Protein AF-Q86MU0-F1 (afdb_monomer_lite)

InterPro domains:
  IPR008602 Duffy-antigen binding domain [PF05424] (36-201)
  IPR042202 Duffy-antigen binding superfamily [G3DSA:1.20.1310.20] (21-197)

Secondary structure (DSSP, 8-state):
-HHHHHHHHHTTS-------------S-HHHHHHHHHHHHHHHHHHHHHHHHHHHHHHHHHHHHHHHHHS-------TT-----HHHHHHTT---HHHHHHHHHHHHHHHHHHH--GGGHHHHHHHHTT--HHHHHHHHHHHHHHHHHHHT--S----SS-HHHHHHHHHHHHHHHHHHHHTTEEE-TTS-TT---EEE-HHHHHHHB-TTS-BSSGGGSTTT-B-----SS----S---PPBHHHHTTS----

Organism: Plasmodium falciparum (NCBI:txid5833)

Structure (mmCIF, N/CA/C/O backbone):
data_AF-Q86MU0-F1
#
_entry.id   AF-Q86MU0-F1
#
loop_
_atom_site.group_PDB
_atom_site.id
_atom_site.type_symbol
_atom_site.label_atom_id
_atom_site.label_alt_id
_atom_site.label_comp_id
_atom_site.label_asym_id
_atom_site.label_entity_id
_atom_site.label_seq_id
_atom_site.pdbx_PDB_ins_code
_atom_site.Cartn_x
_atom_site.Cartn_y
_atom_site.Cartn_z
_atom_site.occupancy
_atom_site.B_iso_or_equiv
_atom_site.auth_seq_id
_atom_site.auth_comp_id
_atom_site.auth_asym_id
_atom_site.auth_atom_id
_atom_site.pdbx_PDB_model_num
ATOM 1 N N . VAL A 1 1 ? -0.279 10.109 3.686 1.00 55.69 1 VAL A N 1
ATOM 2 C CA . VAL A 1 1 ? -1.187 10.823 4.638 1.00 55.69 1 VAL A CA 1
ATOM 3 C C . VAL A 1 1 ? -2.063 11.925 4.013 1.00 55.69 1 VAL A C 1
ATOM 5 O O . VAL A 1 1 ? -3.234 11.975 4.356 1.00 55.69 1 VAL A O 1
ATOM 8 N N . GLY A 1 2 ? -1.587 12.778 3.091 1.00 71.75 2 GLY A N 1
ATOM 9 C CA . GLY A 1 2 ? -2.371 13.938 2.600 1.00 71.75 2 GLY A CA 1
ATOM 10 C C . GLY A 1 2 ? -3.784 13.639 2.059 1.00 71.75 2 GLY A C 1
ATOM 11 O O . GLY A 1 2 ? -4.724 14.347 2.389 1.00 71.75 2 GLY A O 1
ATOM 12 N N . LYS A 1 3 ? -3.980 12.539 1.318 1.00 73.38 3 LYS A N 1
ATOM 13 C CA . LYS A 1 3 ? -5.311 12.109 0.839 1.00 73.38 3 LYS A CA 1
ATOM 14 C C . LYS A 1 3 ? -6.249 11.639 1.964 1.00 73.38 3 LYS A C 1
ATOM 16 O O . LYS A 1 3 ? -7.447 11.891 1.894 1.00 73.38 3 LYS A O 1
ATOM 21 N N . LEU A 1 4 ? -5.714 11.005 3.014 1.00 78.75 4 LEU A N 1
ATOM 22 C CA . LEU A 1 4 ? -6.476 10.673 4.226 1.00 78.75 4 LEU A CA 1
ATOM 23 C C . LEU A 1 4 ? -6.881 11.932 4.991 1.00 78.75 4 LEU A C 1
ATOM 25 O O . LEU A 1 4 ? -7.984 11.985 5.517 1.00 78.75 4 LEU A O 1
ATOM 29 N N . GLN A 1 5 ? -6.008 12.936 5.043 1.00 78.06 5 GLN A N 1
ATOM 30 C CA . GLN A 1 5 ? -6.330 14.218 5.656 1.00 78.06 5 GLN A CA 1
ATOM 31 C C . GLN A 1 5 ? -7.425 14.952 4.875 1.00 78.06 5 GLN A C 1
ATOM 33 O O . GLN A 1 5 ? -8.435 15.315 5.465 1.00 78.06 5 GLN A O 1
ATOM 38 N N . GLU A 1 6 ? -7.274 15.092 3.550 1.00 81.19 6 GLU A N 1
ATOM 39 C CA . GLU A 1 6 ? -8.309 15.672 2.679 1.00 81.19 6 GLU A CA 1
ATOM 40 C C . GLU A 1 6 ? -9.664 14.981 2.893 1.00 81.19 6 GLU A C 1
ATOM 42 O O . GLU A 1 6 ? -10.701 15.637 2.961 1.00 81.19 6 GLU A O 1
ATOM 47 N N . TRP A 1 7 ? -9.675 13.653 3.020 1.00 84.31 7 TRP A N 1
ATOM 48 C CA . TRP A 1 7 ? -10.887 12.908 3.344 1.00 84.31 7 TRP A CA 1
ATOM 49 C C . TRP A 1 7 ? -11.417 13.233 4.750 1.00 84.31 7 TRP A C 1
ATOM 51 O O . TRP A 1 7 ? -12.610 13.500 4.887 1.00 84.31 7 TRP A O 1
ATOM 61 N N . ALA A 1 8 ? -10.565 13.230 5.778 1.00 80.06 8 ALA A N 1
ATOM 62 C CA . ALA A 1 8 ? -10.970 13.469 7.164 1.00 80.06 8 ALA A CA 1
ATOM 63 C C . ALA A 1 8 ? -11.579 14.868 7.345 1.00 80.06 8 ALA A C 1
ATOM 65 O O . ALA A 1 8 ? -12.619 15.004 7.989 1.00 80.06 8 ALA A O 1
ATOM 66 N N . ASP A 1 9 ? -10.985 15.880 6.711 1.00 81.00 9 ASP A N 1
ATOM 67 C CA . ASP A 1 9 ? -11.448 17.268 6.774 1.00 81.00 9 ASP A CA 1
ATOM 68 C C . ASP A 1 9 ? -12.787 17.458 6.035 1.00 81.00 9 ASP A C 1
ATOM 70 O O . ASP A 1 9 ? -13.664 18.185 6.501 1.00 81.00 9 ASP A O 1
ATOM 74 N N . ASN A 1 10 ? -12.987 16.760 4.911 1.00 73.44 10 ASN A N 1
ATOM 75 C CA . ASN A 1 10 ? -14.225 16.840 4.127 1.00 73.44 10 ASN A CA 1
ATOM 76 C C . ASN A 1 10 ? -15.365 15.974 4.687 1.00 73.44 10 ASN A C 1
ATOM 78 O O . ASN A 1 10 ? -16.533 16.266 4.443 1.00 73.44 10 ASN A O 1
ATOM 82 N N . SER A 1 11 ? -15.050 14.928 5.451 1.00 64.25 11 SER A N 1
ATOM 83 C CA . SER A 1 11 ? -16.052 14.025 6.037 1.00 64.25 11 SER A CA 1
ATOM 84 C C . SER A 1 11 ? -16.754 14.617 7.267 1.00 64.25 11 SER A C 1
ATOM 86 O O . SER A 1 11 ? -17.739 14.057 7.738 1.00 64.25 11 SER A O 1
ATOM 88 N N . GLY A 1 12 ? -16.274 15.757 7.783 1.00 49.06 12 GLY A N 1
ATOM 89 C CA . GLY A 1 12 ? -16.885 16.485 8.900 1.00 49.06 12 GLY A CA 1
ATOM 90 C C . GLY A 1 12 ? -18.070 17.383 8.521 1.00 49.06 12 GLY A C 1
ATOM 91 O O . GLY A 1 12 ? -18.754 17.875 9.417 1.00 49.06 12 GLY A O 1
ATOM 92 N N . ASN A 1 13 ? -18.333 17.592 7.224 1.00 43.12 13 ASN A N 1
ATOM 93 C CA . ASN A 1 13 ? -19.452 18.395 6.730 1.00 43.12 13 ASN A CA 1
ATOM 94 C C . ASN A 1 13 ? -20.387 17.525 5.887 1.00 43.12 13 ASN A C 1
ATOM 96 O O . ASN A 1 13 ? -20.147 17.280 4.705 1.00 43.12 13 ASN A O 1
ATOM 100 N N . ASP A 1 14 ? -21.469 17.082 6.518 1.00 51.53 14 ASP A N 1
ATOM 101 C CA . ASP A 1 14 ? -22.592 16.388 5.897 1.00 51.53 14 ASP A CA 1
ATOM 102 C C . ASP A 1 14 ? -23.050 17.164 4.646 1.00 51.53 14 ASP A C 1
ATOM 104 O O . ASP A 1 14 ? -23.693 18.211 4.739 1.00 51.53 14 ASP A O 1
ATOM 108 N N . THR A 1 15 ? -22.654 16.701 3.458 1.00 36.00 15 THR A N 1
ATOM 109 C CA . THR A 1 15 ? -23.080 17.295 2.188 1.00 36.00 15 THR A CA 1
ATOM 110 C C . THR A 1 15 ? -23.744 16.221 1.351 1.00 36.00 15 THR A C 1
ATOM 112 O O . THR A 1 15 ? -23.129 15.540 0.531 1.00 36.00 15 THR A O 1
ATOM 115 N N . ALA A 1 16 ? -25.053 16.109 1.553 1.00 46.72 16 ALA A N 1
ATOM 116 C CA . ALA A 1 16 ? -25.952 15.649 0.517 1.00 46.72 16 ALA A CA 1
ATOM 117 C C . ALA A 1 16 ? -25.795 16.533 -0.732 1.00 46.72 16 ALA A C 1
ATOM 119 O O . ALA A 1 16 ? -25.869 17.760 -0.652 1.00 46.72 16 ALA A O 1
ATOM 120 N N . VAL A 1 17 ? -25.671 15.903 -1.899 1.00 35.19 17 VAL A N 1
ATOM 121 C CA . VAL A 1 17 ? -26.014 16.517 -3.187 1.00 35.19 17 VAL A CA 1
ATOM 122 C C . VAL A 1 17 ? -27.022 15.590 -3.872 1.00 35.19 17 VAL A C 1
ATOM 124 O O . VAL A 1 17 ? -26.681 14.484 -4.284 1.00 35.19 17 VAL A O 1
ATOM 127 N N . GLY A 1 18 ? -28.288 16.030 -3.901 1.00 36.19 18 GLY A N 1
ATOM 128 C CA . GLY A 1 18 ? -29.428 15.391 -4.584 1.00 36.19 18 GLY A CA 1
ATOM 129 C C . GLY A 1 18 ? -29.444 15.643 -6.102 1.00 36.19 18 GLY A C 1
ATOM 130 O O . GLY A 1 18 ? -28.540 16.283 -6.627 1.00 36.19 18 GLY A O 1
ATOM 131 N N . GLY A 1 19 ? -30.426 15.196 -6.897 1.00 33.31 19 GLY A N 1
ATOM 132 C CA . GLY A 1 19 ? -31.711 14.503 -6.667 1.00 33.31 19 GLY A CA 1
ATOM 133 C C . GLY A 1 19 ? -32.055 13.614 -7.890 1.00 33.31 19 GLY A C 1
ATOM 134 O O . GLY A 1 19 ? -31.294 13.608 -8.854 1.00 33.31 19 GLY A O 1
ATOM 135 N N . VAL A 1 20 ? -33.096 12.764 -7.892 1.00 30.31 20 VAL A N 1
ATOM 136 C CA . VAL A 1 20 ? -34.541 13.082 -8.045 1.00 30.31 20 VAL A CA 1
ATOM 137 C C . VAL A 1 20 ? -35.452 12.011 -7.364 1.00 30.31 20 VAL A C 1
ATOM 139 O O . VAL A 1 20 ? -35.123 10.830 -7.359 1.00 30.31 20 VAL A O 1
ATOM 142 N N . THR A 1 21 ? -36.584 12.493 -6.813 1.00 31.73 21 THR A N 1
ATOM 143 C CA . THR A 1 21 ? -37.821 11.945 -6.148 1.00 31.73 21 THR A CA 1
ATOM 144 C C . THR A 1 21 ? -38.332 10.515 -6.486 1.00 31.73 21 THR A C 1
ATOM 146 O O . THR A 1 21 ? -38.128 10.082 -7.611 1.00 31.73 21 THR A O 1
ATOM 149 N N . GLN A 1 22 ? -39.064 9.728 -5.649 1.00 34.84 22 GLN A N 1
ATOM 150 C CA . GLN A 1 22 ? -40.278 9.940 -4.783 1.00 34.84 22 GLN A CA 1
ATOM 151 C C . GLN A 1 22 ? -40.482 8.748 -3.742 1.00 34.84 22 GLN A C 1
ATOM 153 O O . GLN A 1 22 ? -39.560 7.948 -3.641 1.00 34.84 22 GLN A O 1
ATOM 158 N N . PRO A 1 23 ? -41.573 8.570 -2.925 1.00 48.41 23 PRO A N 1
ATOM 159 C CA . PRO A 1 23 ? -41.525 8.533 -1.441 1.00 48.41 23 PRO A CA 1
ATOM 160 C C . PRO A 1 23 ? -41.882 7.208 -0.676 1.00 48.41 23 PRO A C 1
ATOM 162 O O . PRO A 1 23 ? -42.724 6.436 -1.122 1.00 48.41 23 PRO A O 1
ATOM 165 N N . GLN A 1 24 ? -41.356 7.105 0.570 1.00 34.97 24 GLN A N 1
ATOM 166 C CA . GLN A 1 24 ? -41.724 6.288 1.775 1.00 34.97 24 GLN A CA 1
ATOM 167 C C . GLN A 1 24 ? -41.595 4.733 1.775 1.00 34.97 24 GLN A C 1
ATOM 169 O O . GLN A 1 24 ? -41.720 4.126 0.719 1.00 34.97 24 GLN A O 1
ATOM 174 N N . PRO A 1 25 ? -41.436 4.053 2.953 1.00 45.09 25 PRO A N 1
ATOM 175 C CA . PRO A 1 25 ? -41.459 4.551 4.334 1.00 45.09 25 PRO A CA 1
ATOM 176 C C . PRO A 1 25 ? -40.161 4.370 5.156 1.00 45.09 25 PRO A C 1
ATOM 178 O O . PRO A 1 25 ? -39.181 3.749 4.774 1.00 45.09 25 PRO A O 1
ATOM 181 N N . GLN A 1 26 ? -40.231 5.016 6.312 1.00 47.00 26 GLN A N 1
ATOM 182 C CA . GLN A 1 26 ? -39.289 5.272 7.394 1.00 47.00 26 GLN A CA 1
ATOM 183 C C . GLN A 1 26 ? -38.711 4.002 8.048 1.00 47.00 26 GLN A C 1
ATOM 185 O O . GLN A 1 26 ? -39.474 3.179 8.550 1.00 47.00 26 GLN A O 1
ATOM 190 N N . GLY A 1 27 ? -37.373 3.899 8.109 1.00 38.22 27 GLY A N 1
ATOM 191 C CA . GLY A 1 27 ? -36.703 2.936 8.991 1.00 38.22 27 GLY A CA 1
ATOM 192 C C . GLY A 1 27 ? -35.307 2.415 8.626 1.00 38.22 27 GLY A C 1
ATOM 193 O O . GLY A 1 27 ? -35.065 1.288 8.998 1.00 38.22 27 GLY A O 1
ATOM 194 N N . ASP A 1 28 ? -34.397 3.135 7.943 1.00 38.22 28 ASP A N 1
ATOM 195 C CA . ASP A 1 28 ? -33.043 2.567 7.670 1.00 38.22 28 ASP A CA 1
ATOM 196 C C . ASP A 1 28 ? -31.884 3.568 7.431 1.00 38.22 28 ASP A C 1
ATOM 198 O O . ASP A 1 28 ? -30.758 3.175 7.126 1.00 38.22 28 ASP A O 1
ATOM 202 N N . ALA A 1 29 ? -32.095 4.878 7.610 1.00 47.09 29 ALA A N 1
ATOM 203 C CA . ALA A 1 29 ? -31.114 5.895 7.196 1.00 47.09 29 ALA A CA 1
ATOM 204 C C . ALA A 1 29 ? -29.750 5.833 7.927 1.00 47.09 29 ALA A C 1
ATOM 206 O O . ALA A 1 29 ? -28.736 6.226 7.357 1.00 47.09 29 ALA A O 1
ATOM 207 N N . ALA A 1 30 ? -29.700 5.324 9.165 1.00 47.12 30 ALA A N 1
ATOM 208 C CA . ALA A 1 30 ? -28.463 5.240 9.953 1.00 47.12 30 ALA A CA 1
ATOM 209 C C . ALA A 1 30 ? -27.575 4.034 9.584 1.00 47.12 30 ALA A C 1
ATOM 211 O O . ALA A 1 30 ? -26.360 4.063 9.791 1.00 47.12 30 ALA A O 1
ATOM 212 N N . SER A 1 31 ? -28.171 2.975 9.030 1.00 47.75 31 SER A N 1
ATOM 213 C CA . SER A 1 31 ? -27.450 1.771 8.606 1.00 47.75 31 SER A CA 1
ATOM 214 C C . SER A 1 31 ? -26.730 2.015 7.280 1.00 47.75 31 SER A C 1
ATOM 216 O O . SER A 1 31 ? -25.558 1.663 7.138 1.00 47.75 31 SER A O 1
ATOM 218 N N . THR A 1 32 ? -27.391 2.694 6.337 1.00 55.28 32 THR A N 1
ATOM 219 C CA . THR A 1 32 ? -26.824 3.017 5.020 1.00 55.28 32 THR A CA 1
ATOM 220 C C . THR A 1 32 ? -25.633 3.973 5.116 1.00 55.28 32 THR A C 1
ATOM 222 O O . THR A 1 32 ? -24.616 3.708 4.479 1.00 55.28 32 THR A O 1
ATOM 225 N N . SER A 1 33 ? -25.706 5.017 5.952 1.00 61.41 33 SER A N 1
ATOM 226 C CA . SER A 1 33 ? -24.605 5.979 6.130 1.00 61.41 33 SER A CA 1
ATOM 227 C C . SER A 1 33 ? -23.353 5.341 6.745 1.00 61.41 33 SER A C 1
ATOM 229 O O . SER A 1 33 ? -22.238 5.554 6.277 1.00 61.41 33 SER A O 1
ATOM 231 N N . SER A 1 34 ? -23.521 4.451 7.728 1.00 60.25 34 SER A N 1
ATOM 232 C CA . SER A 1 34 ? -22.378 3.771 8.356 1.00 60.25 34 SER A CA 1
ATOM 233 C C . SER A 1 34 ? -21.615 2.830 7.409 1.00 60.25 34 SER A C 1
ATOM 235 O O . SER A 1 34 ? -20.398 2.681 7.528 1.00 60.25 34 SER A O 1
ATOM 237 N N . LEU A 1 35 ? -22.306 2.214 6.440 1.00 61.44 35 LEU A N 1
ATOM 238 C CA . LEU A 1 35 ? -21.687 1.352 5.427 1.0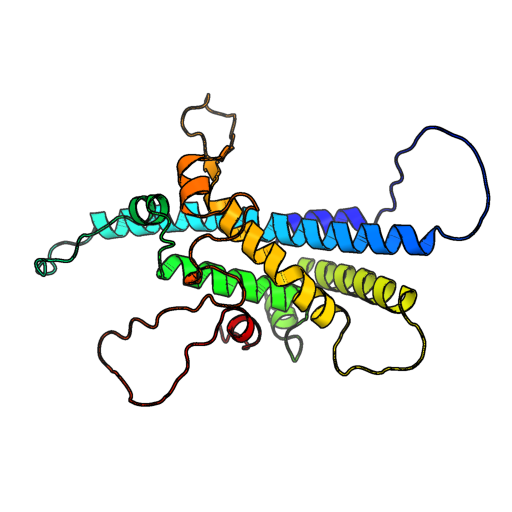0 61.44 35 LEU A CA 1
ATOM 239 C C . LEU A 1 35 ? -20.969 2.165 4.341 1.00 61.44 35 LEU A C 1
ATOM 241 O O . LEU A 1 35 ? -19.899 1.756 3.874 1.00 61.44 35 LEU A O 1
ATOM 245 N N . THR A 1 36 ? -21.522 3.318 3.954 1.00 75.94 36 THR A N 1
ATOM 246 C CA . THR A 1 36 ? -20.860 4.236 3.017 1.00 75.94 36 THR A CA 1
ATOM 247 C C . THR A 1 36 ? -19.600 4.837 3.631 1.00 75.94 36 THR A C 1
ATOM 249 O O . THR A 1 36 ? -18.565 4.855 2.970 1.00 75.94 36 THR A O 1
ATOM 252 N N . ASP A 1 37 ? -19.632 5.206 4.912 1.00 80.50 37 ASP A N 1
ATOM 253 C CA . ASP A 1 37 ? -18.486 5.800 5.610 1.00 80.50 37 ASP A CA 1
ATOM 254 C C . ASP A 1 37 ? -17.316 4.819 5.733 1.00 80.50 37 ASP A C 1
ATOM 256 O O . ASP A 1 37 ? -16.170 5.160 5.440 1.00 80.50 37 ASP A O 1
ATOM 260 N N . ALA A 1 38 ? -17.599 3.565 6.091 1.00 80.69 38 ALA A N 1
ATOM 261 C CA . ALA A 1 38 ? -16.589 2.511 6.157 1.00 80.69 38 ALA A CA 1
ATOM 262 C C . ALA A 1 38 ? -15.977 2.186 4.783 1.00 80.69 38 ALA A C 1
ATOM 264 O O . ALA A 1 38 ? -14.789 1.861 4.683 1.00 80.69 38 ALA A O 1
ATOM 265 N N . THR A 1 39 ? -16.781 2.288 3.720 1.00 87.12 39 THR A N 1
ATOM 266 C CA . THR A 1 39 ? -16.322 2.115 2.335 1.00 87.12 39 THR A CA 1
ATOM 267 C C . THR A 1 39 ? -15.429 3.279 1.910 1.00 87.12 39 THR A C 1
ATOM 269 O O . THR A 1 39 ? -14.350 3.044 1.369 1.00 87.12 39 THR A O 1
ATOM 272 N N . HIS A 1 40 ? -15.814 4.518 2.223 1.00 90.25 40 HIS A N 1
ATOM 273 C CA . HIS A 1 40 ? -14.989 5.698 1.964 1.00 90.25 40 HIS A CA 1
ATOM 274 C C . HIS A 1 40 ? -13.671 5.655 2.735 1.00 90.25 40 HIS A C 1
ATOM 276 O O . HIS A 1 40 ? -12.622 5.933 2.160 1.00 90.25 40 HIS A O 1
ATOM 282 N N . LEU A 1 41 ? -13.701 5.226 4.000 1.00 92.06 41 LEU A N 1
ATOM 283 C CA . LEU A 1 41 ? -12.499 5.016 4.799 1.00 92.06 41 LEU A CA 1
ATOM 284 C C . LEU A 1 41 ? -11.554 4.007 4.124 1.00 92.06 41 LEU A C 1
ATOM 286 O O . LEU A 1 41 ? -10.362 4.275 3.972 1.00 92.06 41 LEU A O 1
ATOM 290 N N . ARG A 1 42 ? -12.084 2.866 3.661 1.00 94.12 42 ARG A N 1
ATOM 291 C CA . ARG A 1 42 ? -11.303 1.856 2.923 1.00 94.12 42 ARG A CA 1
ATOM 292 C C . ARG A 1 42 ? -10.664 2.461 1.682 1.00 94.12 42 ARG A C 1
ATOM 294 O O . ARG A 1 42 ? -9.470 2.266 1.453 1.00 94.12 42 ARG A O 1
ATOM 301 N N . ASP A 1 43 ? -11.443 3.186 0.893 1.00 93.38 43 ASP A N 1
ATOM 302 C CA . ASP A 1 43 ? -10.971 3.761 -0.362 1.00 93.38 43 ASP A CA 1
ATOM 303 C C . ASP A 1 43 ? -9.914 4.842 -0.122 1.00 93.38 43 ASP A C 1
ATOM 305 O O . ASP A 1 43 ? -8.904 4.867 -0.825 1.00 93.38 43 ASP A O 1
ATOM 309 N N . ALA A 1 44 ? -10.069 5.659 0.921 1.00 93.44 44 ALA A N 1
ATOM 310 C CA . ALA A 1 44 ? -9.086 6.665 1.303 1.00 93.44 44 ALA A CA 1
ATOM 311 C C . ALA A 1 44 ? -7.749 6.030 1.732 1.00 93.44 44 ALA A C 1
ATOM 313 O O . ALA A 1 44 ? -6.685 6.508 1.326 1.00 93.44 44 ALA A O 1
ATOM 314 N N . PHE A 1 45 ? -7.781 4.918 2.478 1.00 95.94 45 PHE A N 1
ATOM 315 C CA . PHE A 1 45 ? -6.582 4.141 2.822 1.00 95.94 45 PHE A CA 1
ATOM 316 C C . PHE A 1 45 ? -5.905 3.544 1.581 1.00 95.94 45 PHE A C 1
ATOM 318 O O . PHE A 1 45 ? -4.694 3.696 1.412 1.00 95.94 45 PHE A O 1
ATOM 325 N N . ILE A 1 46 ? -6.677 2.911 0.689 1.00 96.56 46 ILE A N 1
ATOM 326 C CA . ILE A 1 46 ? -6.161 2.322 -0.557 1.00 96.56 46 ILE A CA 1
ATOM 327 C C . ILE A 1 46 ? -5.502 3.396 -1.425 1.00 96.56 46 ILE A C 1
ATOM 329 O O . ILE A 1 46 ? -4.367 3.218 -1.863 1.00 96.56 46 ILE A O 1
ATOM 333 N N . GLN A 1 47 ? -6.195 4.511 -1.665 1.00 94.88 47 GLN A N 1
ATOM 334 C CA . GLN A 1 47 ? -5.691 5.598 -2.502 1.00 94.88 47 GLN A CA 1
ATOM 335 C C . GLN A 1 47 ? -4.434 6.223 -1.904 1.00 94.88 47 GLN A C 1
ATOM 337 O O . GLN A 1 47 ? -3.466 6.457 -2.624 1.00 94.88 47 GLN A O 1
ATOM 342 N N . SER A 1 48 ? -4.422 6.457 -0.593 1.00 94.94 48 SER A N 1
ATOM 343 C CA . SER A 1 48 ? -3.281 7.084 0.073 1.00 94.94 48 SER A CA 1
ATOM 344 C C . SER A 1 48 ? -2.036 6.208 0.016 1.00 94.94 48 SER A C 1
ATOM 346 O O . SER A 1 48 ? -0.985 6.689 -0.403 1.00 94.94 48 SER A O 1
ATOM 348 N N . ALA A 1 49 ? -2.162 4.918 0.343 1.00 96.50 49 ALA A N 1
ATOM 349 C CA . ALA A 1 49 ? -1.041 3.986 0.276 1.00 96.50 49 ALA A CA 1
ATOM 350 C C . ALA A 1 49 ? -0.557 3.767 -1.170 1.00 96.50 49 ALA A C 1
ATOM 352 O O . ALA A 1 49 ? 0.646 3.677 -1.409 1.00 96.50 49 ALA A O 1
ATOM 353 N N . ALA A 1 50 ? -1.471 3.727 -2.147 1.00 96.31 50 ALA A N 1
ATOM 354 C CA . ALA A 1 50 ? -1.130 3.615 -3.566 1.00 96.31 50 ALA A CA 1
ATOM 355 C C . ALA A 1 50 ? -0.352 4.839 -4.078 1.00 96.31 50 ALA A C 1
ATOM 357 O O . ALA A 1 50 ? 0.690 4.684 -4.712 1.00 96.31 50 ALA A O 1
ATOM 358 N N . VAL A 1 51 ? -0.821 6.054 -3.773 1.00 94.25 51 VAL A N 1
ATOM 359 C CA . VAL A 1 51 ? -0.145 7.305 -4.157 1.00 94.25 51 VAL A CA 1
ATOM 360 C C . VAL A 1 51 ? 1.233 7.403 -3.508 1.00 94.25 51 VAL A C 1
ATOM 362 O O . VAL A 1 51 ? 2.207 7.755 -4.170 1.00 94.25 51 VAL A O 1
ATOM 365 N N . GLU A 1 52 ? 1.337 7.054 -2.228 1.00 95.31 52 GLU A N 1
ATOM 366 C CA . GLU A 1 52 ? 2.614 7.038 -1.519 1.00 95.31 52 GLU A CA 1
ATOM 367 C C . GLU A 1 52 ? 3.586 6.032 -2.141 1.00 95.31 52 GLU A C 1
ATOM 369 O O . GLU A 1 52 ? 4.722 6.386 -2.437 1.00 95.31 52 GLU A O 1
ATOM 374 N N . THR A 1 53 ? 3.110 4.825 -2.462 1.00 96.44 53 THR A N 1
ATOM 375 C CA . THR A 1 53 ? 3.905 3.794 -3.147 1.00 96.44 53 THR A CA 1
ATOM 376 C C . THR A 1 53 ? 4.384 4.258 -4.524 1.00 96.44 53 THR A C 1
ATOM 378 O O . THR A 1 53 ? 5.529 4.004 -4.891 1.00 96.44 53 THR A O 1
ATOM 381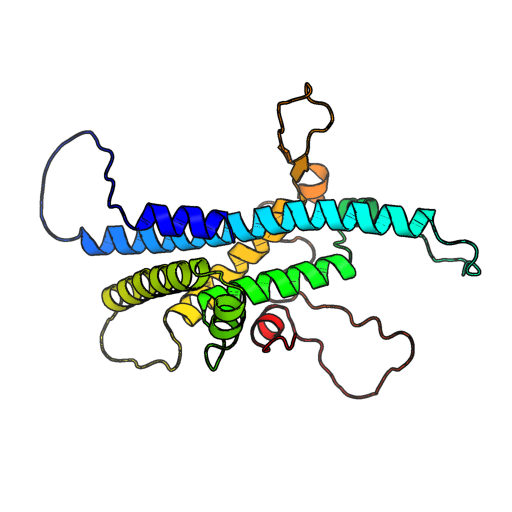 N N . PHE A 1 54 ? 3.539 4.962 -5.283 1.00 94.75 54 PHE A N 1
ATOM 382 C CA . PHE A 1 54 ? 3.898 5.502 -6.595 1.00 94.75 54 PHE A CA 1
ATOM 383 C C . PHE A 1 54 ? 5.075 6.486 -6.507 1.00 94.75 54 PHE A C 1
ATOM 385 O O . PHE A 1 54 ? 6.070 6.334 -7.219 1.00 94.75 54 PHE A O 1
ATOM 392 N N . PHE A 1 55 ? 5.005 7.461 -5.596 1.00 93.44 55 PHE A N 1
ATOM 393 C CA . PHE A 1 55 ? 6.089 8.432 -5.408 1.00 93.44 55 PHE A CA 1
ATOM 394 C C . PHE A 1 55 ? 7.331 7.817 -4.758 1.00 93.44 55 PHE A C 1
ATOM 396 O O . PHE A 1 55 ? 8.457 8.180 -5.106 1.00 93.44 55 PHE A O 1
ATOM 403 N N . LEU A 1 56 ? 7.144 6.860 -3.848 1.00 94.94 56 LEU A N 1
ATOM 404 C CA . LEU A 1 56 ? 8.235 6.104 -3.243 1.00 94.94 56 LEU A CA 1
ATOM 405 C C . LEU A 1 56 ? 9.005 5.318 -4.308 1.00 94.94 56 LEU A C 1
ATOM 407 O O . LEU A 1 56 ? 10.233 5.329 -4.305 1.00 94.94 56 LEU A O 1
ATOM 411 N N . TRP A 1 57 ? 8.300 4.702 -5.262 1.00 95.19 57 TRP A N 1
ATOM 412 C CA . TRP A 1 57 ? 8.914 4.003 -6.390 1.00 95.19 57 TRP A CA 1
ATOM 413 C C . TRP A 1 57 ? 9.715 4.949 -7.288 1.00 95.19 57 TRP A C 1
ATOM 415 O O . TRP A 1 57 ? 10.857 4.656 -7.647 1.00 95.19 57 TRP A O 1
ATOM 425 N N . ASP A 1 58 ? 9.145 6.106 -7.634 1.00 91.31 58 ASP A N 1
ATOM 426 C CA . ASP A 1 58 ? 9.847 7.134 -8.408 1.00 91.31 58 ASP A CA 1
ATOM 427 C C . ASP A 1 58 ? 11.161 7.566 -7.734 1.00 91.31 58 ASP A C 1
ATOM 429 O O . ASP A 1 58 ? 12.220 7.593 -8.372 1.00 91.31 58 ASP A O 1
ATOM 433 N N . ARG A 1 59 ? 11.115 7.826 -6.424 1.00 91.88 59 ARG A N 1
ATOM 434 C CA . ARG A 1 59 ? 12.294 8.190 -5.638 1.00 91.88 59 ARG A CA 1
ATOM 435 C C . ARG A 1 59 ? 13.307 7.044 -5.545 1.00 91.88 59 ARG A C 1
ATOM 437 O O . ARG A 1 59 ? 14.493 7.282 -5.774 1.00 91.88 59 ARG A O 1
ATOM 444 N N . TYR A 1 60 ? 12.852 5.819 -5.282 1.00 92.88 60 TYR A N 1
ATOM 445 C CA . TYR A 1 60 ? 13.709 4.635 -5.191 1.00 92.88 60 TYR A CA 1
ATOM 446 C C . TYR A 1 60 ? 14.515 4.421 -6.475 1.00 92.88 60 TYR A C 1
ATOM 448 O O . TYR A 1 60 ? 15.730 4.218 -6.419 1.00 92.88 60 TYR A O 1
ATOM 456 N N . LYS A 1 61 ? 13.874 4.547 -7.645 1.00 89.88 61 LYS A N 1
ATOM 457 C CA . LYS A 1 61 ? 14.569 4.486 -8.941 1.00 89.88 61 LYS A CA 1
ATOM 458 C C . LYS A 1 61 ? 15.668 5.544 -9.040 1.00 89.88 61 LYS A C 1
ATOM 460 O O . LYS A 1 61 ? 16.811 5.211 -9.339 1.00 89.88 61 LYS A O 1
ATOM 465 N N . LYS A 1 62 ? 15.344 6.808 -8.741 1.00 87.25 62 LYS A N 1
ATOM 466 C CA . LYS A 1 62 ? 16.291 7.936 -8.827 1.00 87.25 62 LYS A CA 1
ATOM 467 C C . LYS A 1 62 ? 17.505 7.763 -7.913 1.00 87.25 62 LYS A C 1
ATOM 469 O O . LYS A 1 62 ? 18.605 8.141 -8.305 1.00 87.25 62 LYS A O 1
ATOM 474 N N . GLU A 1 63 ? 17.318 7.231 -6.710 1.00 85.62 63 GLU A N 1
ATOM 475 C CA . GLU A 1 63 ? 18.412 6.980 -5.763 1.00 85.62 63 GLU A CA 1
ATOM 476 C C . GLU A 1 63 ? 19.328 5.843 -6.239 1.00 85.62 63 GLU A C 1
ATOM 478 O O . GLU A 1 63 ? 20.548 5.988 -6.207 1.00 85.62 63 GLU A O 1
ATOM 483 N N . ASN A 1 64 ? 18.756 4.754 -6.760 1.00 82.00 64 ASN A N 1
ATOM 484 C CA . ASN A 1 64 ? 19.524 3.590 -7.214 1.00 82.00 64 ASN A CA 1
ATOM 485 C C . ASN A 1 64 ? 20.250 3.814 -8.555 1.00 82.00 64 ASN A C 1
ATOM 487 O O . ASN A 1 64 ? 21.311 3.238 -8.785 1.00 82.00 64 ASN A O 1
ATOM 491 N N . THR A 1 65 ? 19.738 4.680 -9.437 1.00 75.06 65 THR A N 1
ATOM 492 C CA . THR A 1 65 ? 20.466 5.074 -10.659 1.00 75.06 65 THR A CA 1
ATOM 493 C C . THR A 1 65 ? 21.705 5.926 -10.344 1.00 75.06 65 THR A C 1
ATOM 495 O O . THR A 1 65 ? 22.729 5.809 -11.020 1.00 75.06 65 THR A O 1
ATOM 498 N N . LYS A 1 66 ? 21.649 6.772 -9.304 1.00 63.81 66 LYS A N 1
ATOM 499 C CA . LYS A 1 66 ? 22.789 7.608 -8.883 1.00 63.81 66 LYS A CA 1
ATOM 500 C C . LYS A 1 66 ? 23.933 6.769 -8.313 1.00 63.81 66 LYS A C 1
ATOM 502 O O . LYS A 1 66 ? 25.070 6.932 -8.741 1.00 63.81 66 LYS A O 1
ATOM 507 N N . THR A 1 67 ? 23.639 5.822 -7.425 1.00 60.16 67 THR A N 1
ATOM 508 C CA . THR A 1 67 ? 24.658 4.958 -6.799 1.00 60.16 67 THR A CA 1
ATOM 509 C C . THR A 1 67 ? 25.381 4.043 -7.792 1.00 60.16 67 THR A C 1
ATOM 511 O O . THR A 1 67 ? 26.581 3.809 -7.636 1.00 60.16 67 THR A O 1
ATOM 514 N N . GLN A 1 68 ? 24.704 3.583 -8.852 1.00 58.00 68 GLN A N 1
ATOM 515 C CA . GLN A 1 68 ? 25.347 2.847 -9.953 1.00 58.00 68 GLN A CA 1
ATOM 516 C C . GLN A 1 68 ? 26.317 3.713 -10.774 1.00 58.00 68 GLN A C 1
ATOM 518 O O . GLN A 1 68 ? 27.277 3.191 -11.335 1.00 58.00 68 GLN A O 1
ATOM 523 N N . SER A 1 69 ? 26.090 5.028 -10.831 1.00 54.91 69 SER A N 1
ATOM 524 C CA . SER A 1 69 ? 26.916 5.964 -11.605 1.00 54.91 69 SER A CA 1
ATOM 525 C C . SER A 1 69 ? 28.156 6.450 -10.835 1.00 54.91 69 SER A C 1
ATOM 527 O O . SER A 1 69 ? 29.107 6.927 -11.449 1.00 54.91 69 SER A O 1
ATOM 529 N N . GLU A 1 70 ? 28.158 6.331 -9.502 1.00 49.62 70 GLU A N 1
ATOM 530 C CA . GLU A 1 70 ? 29.150 6.948 -8.605 1.00 49.62 70 GLU A CA 1
ATOM 531 C C . GLU A 1 70 ? 30.119 5.961 -7.929 1.00 49.62 70 GLU A C 1
ATOM 533 O O . GLU A 1 70 ? 30.925 6.391 -7.112 1.00 49.62 70 GLU A O 1
ATOM 538 N N . SER A 1 71 ? 30.091 4.662 -8.252 1.00 44.75 71 SER A N 1
ATOM 539 C CA . SER A 1 71 ? 31.013 3.675 -7.658 1.00 44.75 71 SER A CA 1
ATOM 540 C C . SER A 1 71 ? 32.239 3.415 -8.552 1.00 44.75 71 SER A C 1
ATOM 542 O O . SER A 1 71 ? 32.115 2.697 -9.548 1.00 44.75 71 SER A O 1
ATOM 544 N N . PRO A 1 72 ? 33.450 3.914 -8.223 1.00 48.84 72 PRO A N 1
ATOM 545 C CA . PRO A 1 72 ? 34.682 3.448 -8.838 1.00 48.84 72 PRO A CA 1
ATOM 546 C C . PRO A 1 72 ? 35.154 2.176 -8.114 1.00 48.84 72 PRO A C 1
ATOM 548 O O . PRO A 1 72 ? 35.463 2.210 -6.930 1.00 48.84 72 PRO A O 1
ATOM 551 N N . GLN A 1 73 ? 35.249 1.067 -8.853 1.00 49.06 73 GLN A N 1
ATOM 552 C CA . GLN A 1 73 ? 36.002 -0.148 -8.495 1.00 49.06 73 GLN A CA 1
ATOM 553 C C . GLN A 1 73 ? 35.601 -0.871 -7.188 1.00 49.06 73 GLN A C 1
ATOM 555 O O . GLN A 1 73 ? 36.266 -0.763 -6.163 1.00 49.06 73 GLN A O 1
ATOM 560 N N . ALA A 1 74 ? 34.626 -1.778 -7.285 1.00 41.91 74 ALA A N 1
ATOM 561 C CA . ALA A 1 74 ? 34.674 -3.045 -6.548 1.00 41.91 74 ALA A CA 1
ATOM 562 C C . ALA A 1 74 ? 34.930 -4.177 -7.566 1.00 41.91 74 ALA A C 1
ATOM 564 O O . ALA A 1 74 ? 34.371 -4.119 -8.667 1.00 41.91 74 ALA A O 1
ATOM 565 N N . PRO A 1 75 ? 35.795 -5.170 -7.277 1.00 41.94 75 PRO A N 1
ATOM 566 C CA . PRO A 1 75 ? 36.096 -6.238 -8.224 1.00 41.94 75 PRO A CA 1
ATOM 567 C C . PRO A 1 75 ? 34.820 -7.021 -8.543 1.00 41.94 75 PRO A C 1
ATOM 569 O O . PRO A 1 75 ? 34.183 -7.596 -7.662 1.00 41.94 75 PRO A O 1
ATOM 572 N N . GLN A 1 76 ? 34.443 -7.010 -9.821 1.00 38.44 76 GLN A N 1
ATOM 573 C CA . GLN A 1 76 ? 33.281 -7.718 -10.336 1.00 38.44 76 GLN A CA 1
ATOM 574 C C . GLN A 1 76 ? 33.443 -9.221 -10.080 1.00 38.44 76 GLN A C 1
ATOM 576 O O . GLN A 1 76 ? 34.317 -9.867 -10.661 1.00 38.44 76 GLN A O 1
ATOM 581 N N . GLN A 1 77 ? 32.581 -9.792 -9.236 1.00 35.38 77 GLN A N 1
ATOM 582 C CA . GLN A 1 77 ? 32.318 -11.225 -9.290 1.00 35.38 77 GLN A CA 1
ATOM 583 C C . GLN A 1 77 ? 31.646 -11.541 -10.638 1.00 35.38 77 GLN A C 1
ATOM 585 O O . GLN A 1 77 ? 30.640 -10.905 -10.974 1.00 35.38 77 GLN A O 1
ATOM 590 N N . PRO A 1 78 ? 32.151 -12.516 -11.413 1.00 31.61 78 PRO A N 1
ATOM 591 C CA . PRO A 1 78 ? 31.517 -12.925 -12.658 1.00 31.61 78 PRO A CA 1
ATOM 592 C C . PRO A 1 78 ? 30.189 -13.617 -12.322 1.00 31.61 78 PRO A C 1
ATOM 594 O O . PRO A 1 78 ? 30.175 -14.749 -11.847 1.00 31.61 78 PRO A O 1
ATOM 597 N N . GLY A 1 79 ? 29.077 -12.901 -12.510 1.00 38.53 79 GLY A N 1
ATOM 598 C CA . GLY A 1 79 ? 27.719 -13.384 -12.226 1.00 38.53 79 GLY A CA 1
ATOM 599 C C . GLY A 1 79 ? 26.774 -12.352 -11.601 1.00 38.53 79 GLY A C 1
ATOM 600 O O . GLY A 1 79 ? 25.566 -12.566 -11.619 1.00 38.53 79 GLY A O 1
ATOM 601 N N . SER A 1 80 ? 27.282 -11.221 -11.096 1.00 39.3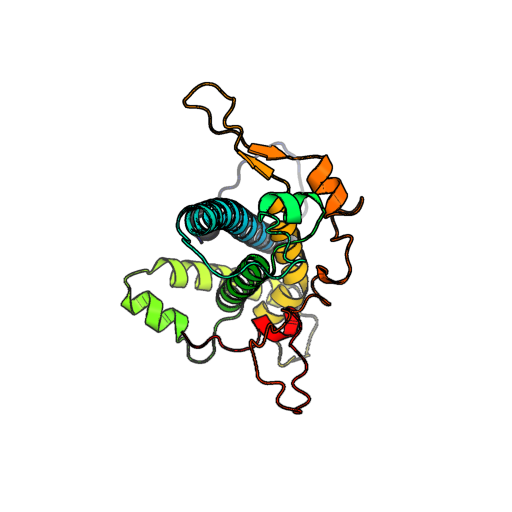1 80 SER A N 1
ATOM 602 C CA . SER A 1 80 ? 26.430 -10.144 -10.572 1.00 39.31 80 SER A CA 1
ATOM 603 C C . SER A 1 80 ? 25.949 -9.249 -11.717 1.00 39.31 80 SER A C 1
ATOM 605 O O . SER A 1 80 ? 26.555 -8.226 -12.037 1.00 39.31 80 SER A O 1
ATOM 607 N N . GLY A 1 81 ? 24.888 -9.681 -12.400 1.00 42.12 81 GLY A N 1
ATOM 608 C CA . GLY A 1 81 ? 24.131 -8.809 -13.291 1.00 42.12 81 GLY A CA 1
ATOM 609 C C . GLY A 1 81 ? 23.547 -7.672 -12.461 1.00 42.12 81 GLY A C 1
ATOM 610 O O . GLY A 1 81 ? 22.665 -7.898 -11.632 1.00 42.12 81 GLY A O 1
ATOM 611 N N . SER A 1 82 ? 24.067 -6.459 -12.642 1.00 51.78 82 SER A N 1
ATOM 612 C CA . SER A 1 82 ? 23.532 -5.235 -12.050 1.00 51.78 82 SER A CA 1
ATOM 613 C C . SER A 1 82 ? 22.196 -4.880 -12.713 1.00 51.78 82 SER A C 1
ATOM 615 O O . SER A 1 82 ? 22.095 -3.881 -13.421 1.00 51.78 82 SER A O 1
ATOM 617 N N . ASP A 1 83 ? 21.183 -5.727 -12.544 1.00 64.44 83 ASP A N 1
ATOM 618 C CA . ASP A 1 83 ? 19.841 -5.447 -13.036 1.00 64.44 83 ASP A CA 1
ATOM 619 C C . ASP A 1 83 ? 19.329 -4.216 -12.284 1.00 64.44 83 ASP A C 1
ATOM 621 O O . ASP A 1 83 ? 19.160 -4.237 -11.057 1.00 64.44 83 ASP A O 1
ATOM 625 N N . ASP A 1 84 ? 19.130 -3.121 -13.014 1.00 84.50 84 ASP A N 1
ATOM 626 C CA . ASP A 1 84 ? 18.544 -1.907 -12.473 1.00 84.50 84 ASP A CA 1
ATOM 627 C C . ASP A 1 84 ? 17.140 -2.204 -11.898 1.00 84.50 84 ASP A C 1
ATOM 629 O O . ASP A 1 84 ? 16.455 -3.133 -12.348 1.00 84.50 84 ASP A O 1
ATOM 633 N N . PRO A 1 85 ? 16.681 -1.442 -10.887 1.00 90.69 85 PRO A N 1
ATOM 634 C CA . PRO A 1 85 ? 15.383 -1.679 -10.262 1.00 90.69 85 PRO A CA 1
ATOM 635 C C . PRO A 1 85 ? 14.206 -1.765 -11.236 1.00 90.69 85 PRO A C 1
ATOM 637 O O . PRO A 1 85 ? 13.280 -2.541 -11.000 1.00 90.69 85 PRO A O 1
ATOM 640 N N . GLN A 1 86 ? 14.229 -0.979 -12.315 1.00 90.81 86 GLN A N 1
ATOM 641 C CA . GLN A 1 86 ? 13.144 -0.930 -13.287 1.00 90.81 86 GLN A CA 1
ATOM 642 C C . GLN A 1 86 ? 13.100 -2.224 -14.113 1.00 90.81 86 GLN A C 1
ATOM 644 O O . GLN A 1 86 ? 12.026 -2.815 -14.233 1.00 90.81 86 GLN A O 1
ATOM 649 N N . SER A 1 87 ? 14.248 -2.727 -14.574 1.00 91.12 87 SER A N 1
ATOM 650 C CA . SER A 1 87 ? 14.351 -4.017 -15.268 1.00 91.12 87 SER A CA 1
ATOM 651 C C . SER A 1 87 ? 13.876 -5.193 -14.413 1.00 91.12 87 SER A C 1
ATOM 653 O O . SER A 1 87 ? 13.214 -6.099 -14.926 1.00 91.12 87 SER A O 1
ATOM 655 N N . LYS A 1 88 ? 14.170 -5.194 -13.103 1.00 92.94 88 LYS A N 1
ATOM 656 C CA . LYS A 1 88 ? 13.622 -6.207 -12.179 1.00 92.94 88 LYS A CA 1
ATOM 657 C C . LYS A 1 88 ? 12.099 -6.122 -12.118 1.00 92.94 88 LYS A C 1
ATOM 659 O O . LYS A 1 88 ? 11.410 -7.127 -12.311 1.00 92.94 88 LYS A O 1
ATOM 664 N N . LEU A 1 89 ? 11.571 -4.911 -11.934 1.00 94.38 89 LEU A N 1
ATOM 665 C CA . LEU A 1 89 ? 10.132 -4.703 -11.820 1.00 94.38 89 LEU A CA 1
ATOM 666 C C . LEU A 1 89 ? 9.392 -5.144 -13.091 1.00 94.38 89 LEU A C 1
ATOM 668 O O . LEU A 1 89 ? 8.368 -5.815 -12.986 1.00 94.38 89 LEU A O 1
ATOM 672 N N . GLU A 1 90 ? 9.934 -4.861 -14.278 1.00 92.50 90 GLU A N 1
ATOM 673 C CA . GLU A 1 90 ? 9.376 -5.279 -15.576 1.00 92.50 90 GLU A CA 1
ATOM 674 C C . GLU A 1 90 ? 9.299 -6.804 -15.752 1.00 92.50 90 GLU A C 1
ATOM 676 O O . GLU A 1 90 ? 8.368 -7.305 -16.387 1.00 92.50 90 GLU A O 1
ATOM 681 N N . LYS A 1 91 ? 10.200 -7.564 -15.114 1.00 93.06 91 LYS A N 1
ATOM 682 C CA . LYS A 1 91 ? 10.142 -9.039 -15.021 1.00 93.06 91 LYS A CA 1
ATOM 683 C C . LYS A 1 91 ? 9.144 -9.533 -13.956 1.00 93.06 91 LYS A C 1
ATOM 685 O O . LYS A 1 91 ? 9.050 -10.731 -13.666 1.00 93.06 91 LYS A O 1
ATOM 690 N N . GLY A 1 92 ? 8.397 -8.617 -13.343 1.00 93.69 92 GLY A N 1
ATOM 691 C CA . GLY A 1 92 ? 7.495 -8.890 -12.233 1.00 93.69 92 GLY A CA 1
ATOM 692 C C . GLY A 1 92 ? 8.242 -9.208 -10.938 1.00 93.69 92 GLY A C 1
ATOM 693 O O . GLY A 1 92 ? 7.766 -10.032 -10.158 1.00 93.69 92 GLY A O 1
ATOM 694 N N . GLU A 1 93 ? 9.436 -8.649 -10.733 1.00 94.88 93 GLU A N 1
ATOM 695 C CA . GLU A 1 93 ? 10.224 -8.785 -9.503 1.00 94.88 93 GLU A CA 1
ATOM 696 C C . GLU A 1 93 ? 10.336 -7.434 -8.799 1.00 94.88 93 GLU A C 1
ATOM 698 O O . GLU A 1 93 ? 11.004 -6.517 -9.267 1.00 94.88 93 GLU A O 1
ATOM 703 N N . ILE A 1 94 ? 9.666 -7.303 -7.656 1.00 95.75 94 ILE A N 1
ATOM 704 C CA . ILE A 1 94 ? 9.779 -6.124 -6.797 1.00 95.75 94 ILE A CA 1
ATOM 705 C C . ILE A 1 94 ? 11.146 -6.190 -6.096 1.00 95.75 94 ILE A C 1
ATOM 707 O O . ILE A 1 94 ? 11.381 -7.174 -5.394 1.00 95.75 94 ILE A O 1
ATOM 711 N N . PRO A 1 95 ? 12.035 -5.186 -6.250 1.00 94.44 95 PRO A N 1
ATOM 712 C CA . PRO A 1 95 ? 13.341 -5.189 -5.589 1.00 94.44 95 PRO A CA 1
ATOM 713 C C . PRO A 1 95 ? 13.214 -5.262 -4.062 1.00 94.44 95 PRO A C 1
ATOM 715 O O . PRO A 1 95 ? 12.448 -4.492 -3.485 1.00 94.44 95 PRO A O 1
ATOM 718 N N . ASP A 1 96 ? 14.005 -6.108 -3.395 1.00 91.69 96 ASP A N 1
ATOM 719 C CA . ASP A 1 96 ? 13.881 -6.361 -1.945 1.00 91.69 96 ASP A CA 1
ATOM 720 C C . ASP A 1 96 ? 14.000 -5.093 -1.091 1.00 91.69 96 ASP A C 1
ATOM 722 O O . ASP A 1 96 ? 13.243 -4.892 -0.139 1.00 91.69 96 ASP A O 1
ATOM 726 N N . GLY A 1 97 ? 14.916 -4.192 -1.463 1.00 91.56 97 GLY A N 1
ATOM 727 C CA . GLY A 1 97 ? 15.080 -2.906 -0.785 1.00 91.56 97 GLY A CA 1
ATOM 728 C C . GLY A 1 97 ? 13.830 -2.029 -0.873 1.00 91.56 97 GLY A C 1
ATOM 729 O O . GLY A 1 97 ? 13.484 -1.361 0.097 1.00 91.56 97 GLY A O 1
ATOM 730 N N . PHE A 1 98 ? 13.118 -2.066 -2.000 1.00 95.50 98 PHE A N 1
ATOM 731 C CA . PHE A 1 98 ? 11.858 -1.346 -2.173 1.00 95.50 98 PHE A CA 1
ATOM 732 C C . PHE A 1 98 ? 10.683 -2.076 -1.508 1.00 95.50 98 PHE A C 1
ATOM 734 O O . PHE A 1 98 ? 9.860 -1.441 -0.850 1.00 95.50 98 PHE A O 1
ATOM 741 N N . LEU A 1 99 ? 10.643 -3.412 -1.585 1.00 95.81 99 LEU A N 1
ATOM 742 C CA . LEU A 1 99 ? 9.651 -4.237 -0.892 1.00 95.81 99 LEU A CA 1
ATOM 743 C C . LEU A 1 99 ? 9.676 -3.981 0.622 1.00 95.81 99 LEU A C 1
ATOM 745 O O . LEU A 1 99 ? 8.625 -3.830 1.243 1.00 95.81 99 LEU A O 1
ATOM 749 N N . ARG A 1 100 ? 10.873 -3.847 1.203 1.00 94.19 100 ARG A N 1
ATOM 750 C CA . ARG A 1 100 ? 11.060 -3.441 2.600 1.00 94.19 100 ARG A CA 1
ATOM 751 C C . ARG A 1 100 ? 10.420 -2.089 2.900 1.00 94.19 100 ARG A C 1
ATOM 753 O O . ARG A 1 100 ? 9.738 -1.965 3.911 1.00 94.19 100 ARG A O 1
ATOM 760 N N . GLN A 1 101 ? 10.592 -1.091 2.035 1.00 94.88 101 GLN A N 1
ATOM 761 C CA . GLN A 1 101 ? 9.952 0.212 2.239 1.00 94.88 101 GLN A CA 1
ATOM 762 C C . GLN A 1 101 ? 8.420 0.092 2.191 1.00 94.88 101 GLN A C 1
ATOM 764 O O . GLN A 1 101 ? 7.747 0.639 3.057 1.00 94.88 101 GLN A O 1
ATOM 769 N N . MET A 1 102 ? 7.868 -0.708 1.270 1.00 96.62 102 MET A N 1
ATOM 770 C CA . MET A 1 102 ? 6.424 -0.980 1.224 1.00 96.62 102 MET A CA 1
ATOM 771 C C . MET A 1 102 ? 5.905 -1.656 2.508 1.00 96.62 102 MET A C 1
ATOM 773 O O . MET A 1 102 ? 4.792 -1.364 2.944 1.00 96.62 102 MET A O 1
ATOM 777 N N . PHE A 1 103 ? 6.688 -2.544 3.130 1.00 95.38 103 PHE A N 1
ATOM 778 C CA . PHE A 1 103 ? 6.339 -3.162 4.417 1.00 95.38 103 PHE A CA 1
ATOM 779 C C . PHE A 1 103 ? 6.204 -2.121 5.530 1.00 95.38 103 PHE A C 1
ATOM 781 O O . PHE A 1 103 ? 5.203 -2.132 6.247 1.00 95.38 103 PHE A O 1
ATOM 788 N N . TYR A 1 104 ? 7.184 -1.220 5.652 1.00 93.44 104 TYR A N 1
ATOM 789 C CA . TYR A 1 104 ? 7.144 -0.136 6.635 1.00 93.44 104 TYR A CA 1
ATOM 790 C C . TYR A 1 104 ? 5.979 0.814 6.374 1.00 93.44 104 TYR A C 1
ATOM 792 O O . TYR A 1 104 ? 5.199 1.052 7.289 1.00 93.44 104 TYR A O 1
ATOM 800 N N . THR A 1 105 ? 5.769 1.237 5.121 1.00 94.75 105 THR A N 1
ATOM 801 C CA . THR A 1 105 ? 4.609 2.059 4.755 1.00 94.75 105 THR A CA 1
ATOM 802 C C . THR A 1 105 ? 3.306 1.391 5.195 1.00 94.75 105 THR A C 1
ATOM 804 O O . THR A 1 105 ? 2.492 2.014 5.869 1.00 94.75 105 THR A O 1
ATOM 807 N N . LEU A 1 106 ? 3.089 0.106 4.889 1.00 95.94 106 LEU A N 1
ATOM 808 C CA . LEU A 1 106 ? 1.861 -0.570 5.318 1.00 95.94 106 LEU A CA 1
ATOM 809 C C . LEU A 1 106 ? 1.748 -0.680 6.851 1.00 95.94 106 LEU A C 1
ATOM 811 O O . LEU A 1 106 ? 0.637 -0.594 7.380 1.00 95.94 106 LEU A O 1
ATOM 815 N N . GLY A 1 107 ? 2.874 -0.856 7.547 1.00 92.69 107 GLY A N 1
ATOM 816 C CA . GLY A 1 107 ? 2.963 -0.789 9.007 1.00 92.69 107 GLY A CA 1
ATOM 817 C C . GLY A 1 107 ? 2.490 0.559 9.551 1.00 92.69 107 GLY A C 1
ATOM 818 O O . GLY A 1 107 ? 1.598 0.587 10.395 1.00 92.69 107 GLY A O 1
ATOM 819 N N . ASP A 1 108 ? 2.965 1.664 8.979 1.00 90.12 108 ASP A N 1
ATOM 820 C CA . ASP A 1 108 ? 2.562 3.019 9.373 1.00 90.12 108 ASP A CA 1
ATOM 821 C C . ASP A 1 108 ? 1.055 3.248 9.168 1.00 90.12 108 ASP A C 1
ATOM 823 O O . ASP A 1 108 ? 0.372 3.778 10.050 1.00 90.12 108 ASP A O 1
ATOM 827 N N . TYR A 1 109 ? 0.486 2.793 8.041 1.00 92.81 109 TYR A N 1
ATOM 828 C CA . TYR A 1 109 ? -0.969 2.844 7.827 1.00 92.81 109 TYR A CA 1
ATOM 829 C C . TYR A 1 109 ? -1.720 1.978 8.847 1.00 92.81 109 TYR A C 1
ATOM 831 O O . TYR A 1 109 ? -2.796 2.368 9.315 1.00 92.81 109 TYR A O 1
ATOM 839 N N . ARG A 1 110 ? -1.171 0.821 9.235 1.00 92.56 110 ARG A N 1
ATOM 840 C CA . ARG A 1 110 ? -1.783 -0.008 10.276 1.00 92.56 110 ARG A CA 1
ATOM 841 C C . ARG A 1 110 ? -1.813 0.731 11.596 1.00 92.56 110 ARG A C 1
ATOM 843 O O . ARG A 1 110 ? -2.876 0.816 12.203 1.00 92.56 110 ARG A O 1
ATOM 850 N N . ASP A 1 111 ? -0.685 1.271 12.019 1.00 88.00 111 ASP A N 1
ATOM 851 C CA . ASP A 1 111 ? -0.541 1.977 13.289 1.00 88.00 111 ASP A CA 1
ATOM 852 C C . ASP A 1 111 ? -1.360 3.273 13.322 1.00 88.00 111 ASP A C 1
ATOM 854 O O . ASP A 1 111 ? -1.906 3.667 14.365 1.00 88.00 111 ASP A O 1
ATOM 858 N N . LEU A 1 112 ? -1.560 3.903 12.161 1.00 87.94 112 LEU A N 1
ATOM 859 C CA . LEU A 1 112 ? -2.526 4.980 11.993 1.00 87.94 112 LEU A CA 1
ATOM 860 C C . LEU A 1 112 ? -3.958 4.501 12.280 1.00 87.94 112 LEU A C 1
ATOM 862 O O . LEU A 1 112 ? -4.655 5.166 13.048 1.00 87.94 112 LEU A O 1
ATOM 866 N N . CYS A 1 113 ? -4.364 3.345 11.744 1.00 90.25 113 CYS A N 1
ATOM 867 C CA . CYS A 1 113 ? -5.705 2.775 11.913 1.00 90.25 113 CYS A CA 1
ATOM 868 C C . CYS A 1 113 ? -5.964 2.198 13.313 1.00 90.25 113 CYS A C 1
ATOM 870 O O . CYS A 1 113 ? -6.984 2.502 13.921 1.00 90.25 113 CYS A O 1
ATOM 872 N N . VAL A 1 114 ? -5.088 1.323 13.810 1.00 87.50 114 VAL A N 1
ATO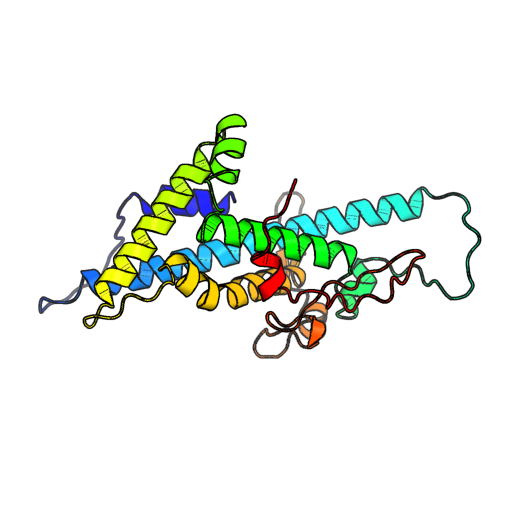M 873 C CA . VAL A 1 114 ? -5.316 0.552 15.047 1.00 87.50 114 VAL A CA 1
ATOM 874 C C . VAL A 1 114 ? -4.751 1.233 16.289 1.00 87.50 114 VAL A C 1
ATOM 876 O O . VAL A 1 114 ? -5.129 0.875 17.402 1.00 87.50 114 VAL A O 1
ATOM 879 N N . GLY A 1 115 ? -3.866 2.216 16.098 1.00 77.50 115 GLY A N 1
ATOM 880 C CA . GLY A 1 115 ? -3.084 2.816 17.170 1.00 77.50 115 GLY A CA 1
ATOM 881 C C . GLY A 1 115 ? -1.871 1.969 17.551 1.00 77.50 115 GLY A C 1
ATOM 882 O O . GLY A 1 115 ? -1.894 0.742 17.511 1.00 77.50 115 GLY A O 1
ATOM 883 N N . VAL A 1 116 ? -0.807 2.643 17.973 1.00 69.00 116 VAL A N 1
ATOM 884 C CA . VAL A 1 116 ? 0.283 2.013 18.725 1.00 69.00 116 VAL A CA 1
ATOM 885 C C . VAL A 1 116 ? -0.073 1.969 20.205 1.00 69.00 116 VAL A C 1
ATOM 887 O O . VAL A 1 116 ? -0.818 2.817 20.707 1.00 69.00 116 VAL A O 1
ATOM 890 N N . LYS A 1 117 ? 0.498 0.997 20.922 1.00 60.59 117 LYS A N 1
ATOM 891 C CA . LYS A 1 117 ? 0.470 1.005 22.388 1.00 60.59 117 LYS A CA 1
ATOM 892 C C . LYS A 1 117 ? 1.057 2.324 22.909 1.00 60.59 117 LYS A C 1
ATOM 894 O O . LYS A 1 117 ? 1.904 2.938 22.267 1.00 60.59 117 LYS A O 1
ATOM 899 N N . ASP A 1 118 ? 0.520 2.788 24.033 1.00 58.25 118 ASP A N 1
ATOM 900 C CA . ASP A 1 118 ? 0.975 3.976 24.766 1.00 58.25 118 ASP A CA 1
ATOM 901 C C . ASP A 1 118 ? 0.876 5.328 24.036 1.00 58.25 118 ASP A C 1
ATOM 903 O O . ASP A 1 118 ? 1.315 6.347 24.572 1.00 58.25 118 ASP A O 1
ATOM 907 N N . ASN A 1 119 ? 0.203 5.389 22.876 1.00 61.94 119 ASN A N 1
ATOM 908 C CA . ASN A 1 119 ? 0.050 6.600 22.058 1.00 61.94 119 ASN A CA 1
ATOM 909 C C . ASN A 1 119 ? 1.391 7.218 21.614 1.00 61.94 119 ASN A C 1
ATOM 911 O O . ASN A 1 119 ? 1.442 8.412 21.324 1.00 61.94 119 ASN A O 1
ATOM 915 N N . ASP A 1 120 ? 2.476 6.444 21.549 1.00 63.00 120 ASP A N 1
ATOM 916 C CA . ASP A 1 120 ? 3.823 6.995 21.345 1.00 63.00 120 ASP A CA 1
ATOM 917 C C . ASP A 1 120 ? 4.002 7.692 19.993 1.00 63.00 120 ASP A C 1
ATOM 919 O O . ASP A 1 120 ? 4.569 8.780 19.941 1.00 63.00 120 ASP A O 1
ATOM 923 N N . VAL A 1 121 ? 3.399 7.165 18.924 1.00 62.16 121 VAL A N 1
ATOM 924 C CA . VAL A 1 121 ? 3.357 7.827 17.608 1.00 62.16 121 VAL A CA 1
ATOM 925 C C . VAL A 1 121 ? 2.620 9.165 17.706 1.00 62.16 121 VAL A C 1
ATOM 927 O O . VAL A 1 121 ? 3.112 10.178 17.226 1.00 62.16 121 VAL A O 1
ATOM 930 N N . ILE A 1 122 ? 1.487 9.220 18.418 1.00 62.84 122 ILE A N 1
ATOM 931 C CA . ILE A 1 122 ? 0.745 10.474 18.631 1.00 62.84 122 ILE A CA 1
ATOM 932 C C . ILE A 1 122 ? 1.598 11.476 19.415 1.00 62.84 122 ILE A C 1
ATOM 934 O O . ILE A 1 122 ? 1.612 12.655 19.075 1.00 62.84 122 ILE A O 1
ATOM 938 N N . LYS A 1 123 ? 2.320 11.033 20.452 1.00 66.94 123 LYS A N 1
ATOM 939 C CA . LYS A 1 123 ? 3.209 11.908 21.231 1.00 66.94 123 LYS A CA 1
ATOM 940 C C . LYS A 1 123 ? 4.362 12.437 20.378 1.00 66.94 123 LYS A C 1
ATOM 942 O O . LYS A 1 123 ? 4.622 13.636 20.421 1.00 66.94 123 LYS A O 1
ATOM 947 N N . ALA A 1 124 ? 5.012 11.574 19.597 1.00 63.59 124 ALA A N 1
ATOM 948 C CA . ALA A 1 124 ? 6.118 11.946 18.717 1.00 63.59 124 ALA A CA 1
ATOM 949 C C . ALA A 1 124 ? 5.682 12.960 17.645 1.00 63.59 124 ALA A C 1
ATOM 951 O O . ALA A 1 124 ? 6.368 13.950 17.410 1.00 63.59 124 ALA A O 1
ATOM 952 N N . LEU A 1 125 ? 4.499 12.770 17.059 1.00 63.50 125 LEU A N 1
ATOM 953 C CA . LEU A 1 125 ? 3.966 13.652 16.015 1.00 63.50 125 LEU A CA 1
ATOM 954 C C . LEU A 1 125 ? 3.405 14.968 16.568 1.00 63.50 125 LEU A C 1
ATOM 956 O O . LEU A 1 125 ? 3.589 16.031 15.977 1.00 63.50 125 LEU A O 1
ATOM 960 N N . LYS A 1 126 ? 2.795 14.938 17.759 1.00 66.56 126 LYS A N 1
ATOM 961 C CA . LYS A 1 126 ? 2.454 16.170 18.487 1.00 66.56 126 LYS A CA 1
ATOM 962 C C . LYS A 1 126 ? 3.702 16.982 18.805 1.00 66.56 126 LYS A C 1
ATOM 964 O O . LYS A 1 126 ? 3.682 18.202 18.673 1.00 66.56 126 LYS A O 1
ATOM 969 N N . ALA A 1 127 ? 4.793 16.315 19.182 1.00 66.00 127 ALA A N 1
ATOM 970 C CA . ALA A 1 127 ? 6.073 16.974 19.407 1.00 66.00 127 ALA A CA 1
ATOM 971 C C . ALA A 1 127 ? 6.661 17.579 18.118 1.00 66.00 127 ALA A C 1
ATOM 973 O O . ALA A 1 127 ? 7.366 18.582 18.204 1.00 66.00 127 ALA A O 1
ATOM 974 N N . SER A 1 128 ? 6.329 17.046 16.934 1.00 62.56 128 SER A N 1
ATOM 975 C CA . SER A 1 128 ? 6.707 17.644 15.645 1.00 62.56 128 SER A CA 1
ATOM 976 C C . SER A 1 128 ? 5.748 18.739 15.153 1.00 62.56 128 SER A C 1
ATOM 978 O O . SER A 1 128 ? 5.957 19.279 14.069 1.00 62.56 128 SER A O 1
ATOM 980 N N . GLY A 1 129 ? 4.705 19.079 15.922 1.00 61.75 129 GLY A N 1
ATOM 981 C CA . GLY A 1 129 ? 3.749 20.144 15.601 1.00 61.75 129 GLY A CA 1
ATOM 982 C C . GLY A 1 129 ? 2.661 19.765 14.590 1.00 61.75 129 GLY A C 1
ATOM 983 O O . GLY A 1 129 ? 1.901 20.638 14.172 1.00 61.75 129 GLY A O 1
ATOM 984 N N . ASP A 1 130 ? 2.560 18.488 14.206 1.00 67.88 130 ASP A N 1
ATOM 985 C CA . ASP A 1 130 ? 1.534 18.011 13.278 1.00 67.88 130 ASP A CA 1
ATOM 986 C C . ASP A 1 130 ? 0.311 17.491 14.050 1.00 67.88 130 ASP A C 1
ATOM 988 O O . ASP A 1 130 ? 0.325 16.418 14.658 1.00 67.88 130 ASP A O 1
ATOM 992 N N . ASN A 1 131 ? -0.771 18.272 14.028 1.00 70.38 131 ASN A N 1
ATOM 993 C CA . ASN A 1 131 ? -2.032 17.917 14.683 1.00 70.38 131 ASN A CA 1
ATOM 994 C C . ASN A 1 131 ? -2.968 17.092 13.781 1.00 70.38 131 ASN A C 1
ATOM 996 O O . ASN A 1 131 ? -3.980 16.578 14.265 1.00 70.38 131 ASN A O 1
ATOM 1000 N N . ASN A 1 132 ? -2.652 16.932 12.490 1.00 77.50 132 ASN A N 1
ATOM 1001 C CA . ASN A 1 132 ? -3.552 16.309 11.513 1.00 77.50 132 ASN A CA 1
ATOM 1002 C C . ASN A 1 132 ? -3.811 14.837 11.846 1.00 77.50 132 ASN A C 1
ATOM 1004 O O . ASN A 1 132 ? -4.899 14.311 11.621 1.00 77.50 132 ASN A O 1
ATOM 1008 N N . ILE A 1 133 ? -2.827 14.170 12.447 1.00 76.69 133 ILE A N 1
ATOM 1009 C CA . ILE A 1 133 ? -2.920 12.750 12.789 1.00 76.69 133 ILE A CA 1
ATOM 1010 C C . ILE A 1 133 ? -3.894 12.507 13.948 1.00 76.69 133 ILE A C 1
ATOM 1012 O O . ILE A 1 133 ? -4.561 11.472 13.971 1.00 76.69 133 ILE A O 1
ATOM 1016 N N . GLU A 1 134 ? -4.057 13.462 14.868 1.00 78.69 134 GLU A N 1
ATOM 1017 C CA . GLU A 1 134 ? -5.102 13.369 15.893 1.00 78.69 134 GLU A CA 1
ATOM 1018 C C . GLU A 1 134 ? -6.499 13.484 15.269 1.00 78.69 134 GLU A C 1
ATOM 1020 O O . GLU A 1 134 ? -7.386 12.702 15.617 1.00 78.69 134 GLU A O 1
ATOM 1025 N N . THR A 1 135 ? -6.683 14.408 14.322 1.00 84.00 135 THR A N 1
ATOM 1026 C CA . THR A 1 135 ? -7.940 14.568 13.575 1.00 84.00 135 THR A CA 1
ATOM 1027 C C . THR A 1 135 ? -8.291 13.297 12.806 1.00 84.00 135 THR A C 1
ATOM 1029 O O . THR A 1 135 ? -9.395 12.773 12.954 1.00 84.00 135 THR A O 1
ATOM 1032 N N . ILE A 1 136 ? -7.333 12.740 12.058 1.00 85.38 136 ILE A N 1
ATOM 1033 C CA . ILE A 1 136 ? -7.526 11.498 11.298 1.00 85.38 136 ILE A CA 1
ATOM 1034 C C . ILE A 1 136 ? -7.893 10.342 12.236 1.00 85.38 136 ILE A C 1
ATOM 1036 O O . ILE A 1 136 ? -8.851 9.620 11.967 1.00 85.38 136 ILE A O 1
ATOM 1040 N N . LYS A 1 137 ? -7.181 10.174 13.359 1.00 84.00 137 LYS A N 1
ATOM 1041 C CA . LYS A 1 137 ? -7.481 9.103 14.324 1.00 84.00 137 LYS A CA 1
ATOM 1042 C C . LYS A 1 137 ? -8.884 9.226 14.911 1.00 84.00 137 LYS A C 1
ATOM 1044 O O . LYS A 1 137 ? -9.599 8.229 14.949 1.00 84.00 137 LYS A O 1
ATOM 1049 N N . LYS A 1 138 ? -9.306 10.435 15.296 1.00 85.25 138 LYS A N 1
ATOM 1050 C CA . LYS A 1 138 ? -10.672 10.676 15.788 1.00 85.25 138 LYS A CA 1
ATOM 1051 C C . LYS A 1 138 ? -11.723 10.313 14.739 1.00 85.25 138 LYS A C 1
ATOM 1053 O O . LYS A 1 138 ? -12.672 9.607 15.066 1.00 85.25 138 LYS A O 1
ATOM 1058 N N . ALA A 1 139 ? -11.528 10.718 13.484 1.00 88.50 139 ALA A N 1
ATOM 1059 C CA . ALA A 1 139 ? -12.447 10.382 12.396 1.00 88.50 139 ALA A CA 1
ATOM 1060 C C . ALA A 1 139 ? -12.557 8.860 12.171 1.00 88.50 139 ALA A C 1
ATOM 1062 O O . ALA A 1 139 ? -13.659 8.326 12.034 1.00 88.50 139 ALA A O 1
ATOM 1063 N N . ILE A 1 140 ? -11.426 8.143 12.196 1.00 88.44 140 ILE A N 1
ATOM 1064 C CA . ILE A 1 140 ? -11.391 6.674 12.097 1.00 88.44 140 ILE A CA 1
ATOM 1065 C C . ILE A 1 140 ? -12.157 6.036 13.261 1.00 88.44 140 ILE A C 1
ATOM 1067 O O . ILE A 1 140 ? -13.021 5.181 13.041 1.00 88.44 140 ILE A O 1
ATOM 1071 N N . ASP A 1 141 ? -11.868 6.462 14.493 1.00 87.06 141 ASP A N 1
ATOM 1072 C CA . ASP A 1 141 ? -12.514 5.937 15.696 1.00 87.06 141 ASP A CA 1
ATOM 1073 C C . ASP A 1 141 ? -14.028 6.145 15.657 1.00 87.06 141 ASP A C 1
ATOM 1075 O O . ASP A 1 141 ? -14.789 5.241 16.008 1.00 87.06 141 ASP A O 1
ATOM 1079 N N . GLU A 1 142 ? -14.493 7.311 15.215 1.00 87.62 142 GLU A N 1
ATOM 1080 C CA . GLU A 1 142 ? -15.920 7.597 15.109 1.00 87.62 142 GLU A CA 1
ATOM 1081 C C . GLU A 1 142 ? -16.633 6.664 14.129 1.00 87.62 142 GLU A C 1
ATOM 1083 O O . GLU A 1 142 ? -17.661 6.081 14.488 1.00 87.62 142 GLU A O 1
ATOM 1088 N N . ILE A 1 143 ? -16.094 6.483 12.921 1.00 87.00 143 ILE A N 1
ATOM 1089 C CA . ILE A 1 143 ? -16.712 5.644 11.883 1.00 87.00 143 ILE A CA 1
ATOM 1090 C C . ILE A 1 143 ? -16.757 4.185 12.324 1.00 87.00 143 ILE A C 1
ATOM 1092 O O . ILE A 1 143 ? -17.815 3.551 12.289 1.00 87.00 143 ILE A O 1
ATOM 1096 N N . LEU A 1 144 ? -15.627 3.651 12.789 1.00 88.12 144 LEU A N 1
ATOM 1097 C CA . LEU A 1 144 ? -15.520 2.228 13.107 1.00 88.12 144 LEU A CA 1
ATOM 1098 C C . LEU A 1 144 ? -16.312 1.859 14.365 1.00 88.12 144 LEU A C 1
ATOM 1100 O O . LEU A 1 144 ? -16.922 0.787 14.424 1.00 88.12 144 LEU A O 1
ATOM 1104 N N . ASN A 1 145 ? -16.400 2.765 15.343 1.00 84.50 145 ASN A N 1
ATOM 1105 C CA . ASN A 1 145 ? -17.266 2.561 16.502 1.00 84.50 145 ASN A CA 1
ATOM 1106 C C . ASN A 1 145 ? -18.758 2.665 16.142 1.00 84.50 145 ASN A C 1
ATOM 1108 O O . ASN A 1 145 ? -19.550 1.871 16.655 1.00 84.50 145 ASN A O 1
ATOM 1112 N N . LYS A 1 146 ? -19.162 3.595 15.262 1.00 81.62 146 LYS A N 1
ATOM 1113 C CA . LYS A 1 146 ? -20.550 3.681 14.758 1.00 81.62 146 LYS A CA 1
ATOM 1114 C C . LYS A 1 146 ? -20.944 2.404 14.007 1.00 81.62 146 LYS A C 1
ATOM 1116 O O . LYS A 1 146 ? -21.978 1.814 14.315 1.00 81.62 146 LYS A O 1
ATOM 1121 N N . GLN A 1 147 ? -20.089 1.926 13.102 1.00 76.31 147 GLN A N 1
ATOM 1122 C CA . GLN A 1 147 ? -20.314 0.690 12.346 1.00 76.31 147 GLN A CA 1
ATOM 1123 C C . GLN A 1 147 ? -20.448 -0.539 13.264 1.00 76.31 147 GLN A C 1
ATOM 1125 O O . GLN A 1 147 ? -21.292 -1.406 13.027 1.00 76.31 147 GLN A O 1
ATOM 1130 N N . SER A 1 148 ? -19.630 -0.617 14.319 1.00 75.69 148 SER A N 1
ATOM 1131 C CA . SER A 1 148 ? -19.686 -1.713 15.294 1.00 75.69 148 SER A CA 1
ATOM 1132 C C . SER A 1 148 ? -21.003 -1.719 16.078 1.00 75.69 148 SER A C 1
ATOM 1134 O O . SER A 1 148 ? -21.649 -2.761 16.186 1.00 75.69 148 SER A O 1
ATOM 1136 N N . ARG A 1 149 ? -21.463 -0.551 16.552 1.00 70.38 149 ARG A N 1
ATOM 1137 C CA . ARG A 1 149 ? -22.737 -0.419 17.287 1.00 70.38 149 ARG A CA 1
ATOM 1138 C C . ARG A 1 149 ? -23.947 -0.838 16.451 1.00 70.38 149 ARG A C 1
ATOM 1140 O O . ARG A 1 149 ? -24.857 -1.459 16.987 1.00 70.38 149 ARG A O 1
ATOM 1147 N N . ASN A 1 150 ? -23.928 -0.557 15.149 1.00 63.78 150 ASN A N 1
ATOM 1148 C CA . ASN A 1 150 ? -25.009 -0.928 14.232 1.00 63.78 150 ASN A CA 1
ATOM 1149 C C . ASN A 1 150 ? -25.052 -2.439 13.915 1.00 63.78 150 ASN A C 1
ATOM 1151 O O . ASN A 1 150 ? -26.087 -2.934 13.485 1.00 63.78 150 ASN A O 1
ATOM 1155 N N . ASN A 1 151 ? -23.958 -3.178 14.148 1.00 60.69 151 ASN A N 1
ATOM 1156 C CA . ASN A 1 151 ? -23.851 -4.619 13.877 1.00 60.69 151 ASN A CA 1
ATOM 1157 C C . ASN A 1 151 ? -23.921 -5.503 15.139 1.00 60.69 151 ASN A C 1
ATOM 1159 O O . ASN A 1 151 ? -23.728 -6.717 15.050 1.00 60.69 151 ASN A O 1
ATOM 1163 N N . GLN A 1 152 ? -24.192 -4.943 16.324 1.00 55.66 152 GLN A N 1
ATOM 1164 C CA . GLN A 1 152 ? -24.313 -5.746 17.542 1.00 55.66 152 GLN A CA 1
ATOM 1165 C C . GLN A 1 152 ? -25.655 -6.494 17.606 1.00 55.66 152 GLN A C 1
ATOM 1167 O O . GLN A 1 152 ? -26.638 -6.003 18.156 1.00 55.66 152 GLN A O 1
ATOM 1172 N N . GLN A 1 153 ? -25.657 -7.751 17.152 1.00 46.91 153 GLN A N 1
ATOM 1173 C CA . GLN A 1 153 ? -26.414 -8.795 17.847 1.00 46.91 153 GLN A CA 1
ATOM 1174 C C . GLN A 1 153 ? -25.712 -9.109 19.181 1.00 46.91 153 GLN A C 1
ATOM 1176 O O . GLN A 1 153 ? -24.486 -9.105 19.289 1.00 46.91 153 GLN A O 1
ATOM 1181 N N . SER A 1 154 ? -26.510 -9.296 20.229 1.00 46.12 154 SER A N 1
ATOM 1182 C CA . SER A 1 154 ? -26.111 -9.295 21.638 1.00 46.12 154 SER A CA 1
ATOM 1183 C C . SER A 1 154 ? -24.899 -10.174 21.994 1.00 46.12 154 SER A C 1
ATOM 1185 O O . SER A 1 154 ? -24.895 -11.370 21.721 1.00 46.12 154 SER A O 1
ATOM 1187 N N . GLY A 1 155 ? -23.966 -9.623 22.782 1.00 47.09 155 GLY A N 1
ATOM 1188 C CA . GLY A 1 155 ? -23.380 -10.365 23.909 1.00 47.09 155 GLY A CA 1
ATOM 1189 C C . GLY A 1 155 ? -21.923 -10.834 23.836 1.00 47.09 155 GLY A C 1
ATOM 1190 O O . GLY A 1 155 ? -21.418 -11.274 24.866 1.00 47.09 155 GLY A O 1
ATOM 1191 N N . GLN A 1 156 ? -21.203 -10.716 22.717 1.00 43.41 156 GLN A N 1
ATOM 1192 C CA . GLN A 1 156 ? -19.830 -11.240 22.645 1.00 43.41 156 GLN A CA 1
ATOM 1193 C C . GLN A 1 156 ? -18.777 -10.130 22.776 1.00 43.41 156 GLN A C 1
ATOM 1195 O O . GLN A 1 156 ? -18.466 -9.419 21.822 1.00 43.41 156 GLN A O 1
ATOM 1200 N N . LYS A 1 157 ? -18.203 -9.976 23.978 1.00 44.50 157 LYS A N 1
ATOM 1201 C CA . LYS A 1 157 ? -16.975 -9.189 24.177 1.00 44.50 157 LYS A CA 1
ATOM 1202 C C . LYS A 1 157 ? -15.802 -9.965 23.573 1.00 44.50 157 LYS A C 1
ATOM 1204 O O . LYS A 1 157 ? -15.170 -10.763 24.258 1.00 44.50 157 LYS A O 1
ATOM 1209 N N . SER A 1 158 ? -15.544 -9.760 22.285 1.00 57.19 158 SER A N 1
ATOM 1210 C CA . SER A 1 158 ? -14.260 -10.138 21.696 1.00 57.19 158 SER A CA 1
ATOM 1211 C C . SER A 1 158 ? -13.170 -9.215 22.250 1.00 57.19 158 SER A C 1
ATOM 1213 O O . SER A 1 158 ? -13.410 -8.023 22.430 1.00 57.19 158 SER A O 1
ATOM 1215 N N . GLY A 1 159 ? -11.973 -9.746 22.516 1.00 67.75 159 GLY A N 1
ATOM 1216 C CA . GLY A 1 159 ? -10.793 -8.943 22.867 1.00 67.75 159 GLY A CA 1
ATOM 1217 C C . GLY A 1 159 ? -10.263 -8.078 21.711 1.00 67.75 159 GLY A C 1
ATOM 1218 O O . GLY A 1 159 ? -9.285 -7.360 21.896 1.00 67.75 159 GLY A O 1
ATOM 1219 N N . THR A 1 160 ? -10.896 -8.154 20.537 1.00 79.00 160 THR A N 1
ATOM 1220 C CA . THR A 1 160 ? -10.535 -7.440 19.308 1.00 79.00 160 THR A CA 1
ATOM 1221 C C . THR A 1 160 ? -11.289 -6.113 19.190 1.00 79.00 160 THR A C 1
ATOM 1223 O O . THR A 1 160 ? -12.515 -6.077 19.315 1.00 79.00 160 THR A O 1
ATOM 1226 N N . THR A 1 161 ? -10.577 -5.019 18.912 1.00 87.31 161 THR A N 1
ATOM 1227 C CA . THR A 1 161 ? -11.197 -3.701 18.689 1.00 87.31 161 THR A CA 1
ATOM 1228 C C . THR A 1 161 ? -11.826 -3.597 17.290 1.00 87.31 161 THR A C 1
ATOM 1230 O O . THR A 1 161 ? -11.385 -4.292 16.370 1.00 87.31 161 THR A O 1
ATOM 1233 N N . PRO A 1 162 ? -12.818 -2.711 17.065 1.00 88.88 162 PRO A N 1
ATOM 1234 C CA . PRO A 1 162 ? -13.365 -2.465 15.725 1.00 88.88 162 PRO A CA 1
ATOM 1235 C C . PRO A 1 162 ? -12.292 -2.129 14.676 1.00 88.88 162 PRO A C 1
ATOM 1237 O O . PRO A 1 162 ? -12.373 -2.592 13.541 1.00 88.88 162 PRO A O 1
ATOM 1240 N N . GLN A 1 163 ? -11.256 -1.388 15.072 1.00 90.31 163 GLN A N 1
ATOM 1241 C CA . GLN A 1 163 ? -10.105 -1.024 14.245 1.00 90.31 163 GLN A CA 1
ATOM 1242 C C . GLN A 1 163 ? -9.292 -2.253 13.830 1.00 90.31 163 GLN A C 1
ATOM 1244 O O . GLN A 1 163 ? -8.917 -2.382 12.666 1.00 90.31 163 GLN A O 1
ATOM 1249 N N . GLN A 1 164 ? -9.040 -3.178 14.762 1.00 90.06 164 GLN A N 1
ATOM 1250 C CA . GLN A 1 164 ? -8.330 -4.423 14.466 1.00 90.06 164 GLN A CA 1
ATOM 1251 C C . GLN A 1 164 ? -9.124 -5.289 13.483 1.00 90.06 164 GLN A C 1
ATOM 1253 O O . GLN A 1 164 ? -8.569 -5.708 12.470 1.00 90.06 164 GLN A O 1
ATOM 1258 N N . THR A 1 165 ? -10.425 -5.475 13.721 1.00 90.62 165 THR A N 1
ATOM 1259 C CA . THR A 1 165 ? -11.314 -6.224 12.816 1.00 90.62 165 THR A CA 1
ATOM 1260 C C . THR A 1 165 ? -11.363 -5.596 11.421 1.00 90.62 165 THR A C 1
ATOM 1262 O O . THR A 1 165 ? -11.294 -6.289 10.400 1.00 90.62 165 THR A O 1
ATOM 1265 N N . TRP A 1 166 ? -11.459 -4.266 11.360 1.00 93.38 166 TRP A N 1
ATOM 1266 C CA . TRP A 1 166 ? -11.464 -3.540 10.096 1.00 93.38 166 TRP A CA 1
ATOM 1267 C C . TRP A 1 166 ? -10.144 -3.720 9.343 1.00 93.38 166 TRP A C 1
ATOM 1269 O O . TRP A 1 166 ? -10.158 -3.988 8.139 1.00 93.38 166 TRP A O 1
ATOM 1279 N N . TRP A 1 167 ? -9.010 -3.635 10.043 1.00 9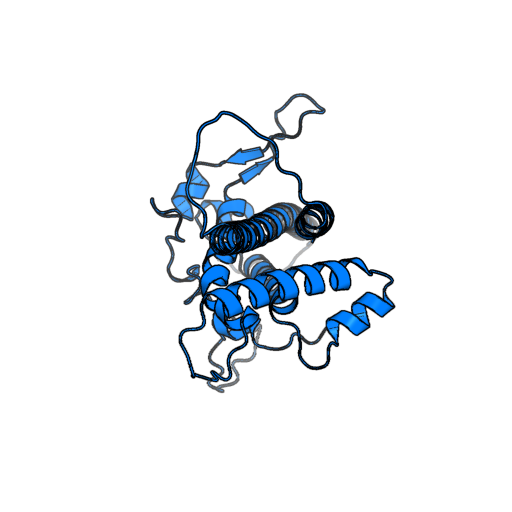4.56 167 TRP A N 1
ATOM 1280 C CA . TRP A 1 167 ? -7.694 -3.834 9.444 1.00 94.56 167 TRP A CA 1
ATOM 1281 C C . TRP A 1 167 ? -7.495 -5.264 8.934 1.00 94.56 167 TRP A C 1
ATOM 1283 O O . TRP A 1 167 ? -7.012 -5.452 7.821 1.00 94.56 167 TRP A O 1
ATOM 1293 N N . GLU A 1 168 ? -7.897 -6.277 9.704 1.00 92.38 168 GLU A N 1
ATOM 1294 C CA . GLU A 1 168 ? -7.822 -7.688 9.293 1.00 92.38 168 GLU A CA 1
ATOM 1295 C C . GLU A 1 168 ? -8.591 -7.951 7.992 1.00 92.38 168 GLU A C 1
ATOM 1297 O O . GLU A 1 168 ? -8.155 -8.741 7.156 1.00 92.38 168 GLU A O 1
ATOM 1302 N N . THR A 1 169 ? -9.692 -7.228 7.784 1.00 93.75 169 THR A N 1
ATOM 1303 C CA . THR A 1 169 ? -10.485 -7.310 6.554 1.00 93.75 169 THR A CA 1
ATOM 1304 C C . THR A 1 169 ? -9.828 -6.552 5.397 1.00 93.75 169 THR A C 1
ATOM 1306 O O . THR A 1 169 ? -9.726 -7.080 4.286 1.00 93.75 169 THR A O 1
ATOM 1309 N N . ASN A 1 170 ? -9.373 -5.318 5.639 1.00 96.06 170 ASN A N 1
ATOM 1310 C CA . ASN A 1 170 ? -9.031 -4.364 4.579 1.00 96.06 170 ASN A CA 1
ATOM 1311 C C . ASN A 1 170 ? -7.530 -4.230 4.284 1.00 96.06 170 ASN A C 1
ATOM 1313 O O . ASN A 1 170 ? -7.177 -3.761 3.201 1.00 96.06 170 ASN A O 1
ATOM 1317 N N . GLY A 1 171 ? -6.640 -4.686 5.170 1.00 96.19 171 GLY A N 1
ATOM 1318 C CA . GLY A 1 171 ? -5.184 -4.610 4.989 1.00 96.19 171 GLY A CA 1
ATOM 1319 C C . GLY A 1 171 ? -4.712 -5.236 3.673 1.00 96.19 171 GLY A C 1
ATOM 1320 O O . GLY A 1 171 ? -3.881 -4.666 2.966 1.00 96.19 171 GLY A O 1
ATOM 1321 N N . GLN A 1 172 ? -5.334 -6.347 3.269 1.00 97.06 172 GLN A N 1
ATOM 1322 C CA . GLN A 1 172 ? -5.084 -6.992 1.975 1.00 97.06 172 GLN A CA 1
ATOM 1323 C C . GLN A 1 172 ? -5.442 -6.107 0.768 1.00 97.06 172 GLN A C 1
ATOM 1325 O O . GLN A 1 172 ? -4.791 -6.181 -0.274 1.00 97.06 172 GLN A O 1
ATOM 1330 N N . HIS A 1 173 ? -6.483 -5.277 0.882 1.00 97.06 173 HIS A N 1
ATOM 1331 C CA . HIS A 1 173 ? -6.927 -4.391 -0.193 1.00 97.06 173 HIS A CA 1
ATOM 1332 C C . HIS A 1 173 ? -5.998 -3.188 -0.327 1.00 97.06 173 HIS A C 1
ATOM 1334 O O . HIS A 1 173 ? -5.693 -2.784 -1.448 1.00 97.06 173 HIS A O 1
ATOM 1340 N N . ILE A 1 174 ? -5.495 -2.678 0.799 1.00 98.06 174 ILE A N 1
ATOM 1341 C CA . ILE A 1 174 ? -4.479 -1.623 0.836 1.00 98.06 174 ILE A CA 1
ATOM 1342 C C . ILE A 1 174 ? -3.194 -2.132 0.175 1.00 98.06 174 ILE A C 1
ATOM 1344 O O . ILE A 1 174 ? -2.723 -1.523 -0.782 1.00 98.06 174 ILE A O 1
ATOM 1348 N N . TRP A 1 175 ? -2.700 -3.306 0.586 1.00 98.06 175 TRP A N 1
ATOM 1349 C CA . TRP A 1 175 ? -1.533 -3.949 -0.029 1.00 98.06 175 TRP A CA 1
ATOM 1350 C C . TRP A 1 175 ? -1.700 -4.171 -1.538 1.00 98.06 175 TRP A C 1
ATOM 1352 O O . TRP A 1 175 ? -0.818 -3.844 -2.333 1.00 98.06 175 TRP A O 1
ATOM 1362 N N . LYS A 1 176 ? -2.871 -4.666 -1.961 1.00 97.25 176 LYS A N 1
ATOM 1363 C CA . LYS A 1 176 ? -3.217 -4.800 -3.382 1.00 97.25 176 LYS A CA 1
ATOM 1364 C C . LYS A 1 176 ? -3.151 -3.454 -4.110 1.00 97.25 176 LYS A C 1
ATOM 1366 O O . LYS A 1 176 ? -2.635 -3.410 -5.221 1.00 97.25 176 LYS A O 1
ATOM 1371 N N . GLY A 1 177 ? -3.652 -2.379 -3.501 1.00 97.12 177 GLY A N 1
ATOM 1372 C CA . GLY A 1 177 ? -3.563 -1.019 -4.037 1.00 97.12 177 GLY A CA 1
ATOM 1373 C C . GLY A 1 177 ? -2.120 -0.547 -4.218 1.00 97.12 177 GLY A C 1
ATOM 1374 O O . GLY A 1 177 ? -1.791 -0.003 -5.270 1.00 97.12 177 GLY A O 1
ATOM 1375 N N . MET A 1 178 ? -1.249 -0.830 -3.246 1.00 98.12 178 MET A N 1
ATOM 1376 C CA . MET A 1 178 ? 0.183 -0.515 -3.321 1.00 98.12 178 MET A CA 1
ATOM 1377 C C . MET A 1 178 ? 0.861 -1.237 -4.496 1.00 98.12 178 MET A C 1
ATOM 1379 O O . MET A 1 178 ? 1.526 -0.595 -5.302 1.00 98.12 178 MET A O 1
ATOM 1383 N N . ILE A 1 179 ? 0.630 -2.545 -4.673 1.00 97.81 179 ILE A N 1
ATOM 1384 C CA . ILE A 1 179 ? 1.173 -3.290 -5.829 1.00 97.81 179 ILE A CA 1
ATOM 1385 C C . ILE A 1 179 ? 0.569 -2.781 -7.145 1.00 97.81 179 ILE A C 1
ATOM 1387 O O . ILE A 1 179 ? 1.279 -2.630 -8.137 1.00 97.81 179 ILE A O 1
ATOM 1391 N N . TYR A 1 180 ? -0.733 -2.485 -7.167 1.00 96.81 180 TYR A N 1
ATOM 1392 C CA . TYR A 1 180 ? -1.403 -1.949 -8.352 1.00 96.81 180 TYR A CA 1
ATOM 1393 C C . TYR A 1 180 ? -0.803 -0.606 -8.790 1.00 96.81 180 TYR A C 1
ATOM 1395 O O . TYR A 1 180 ? -0.654 -0.368 -9.990 1.00 96.81 180 TYR A O 1
ATOM 1403 N N . ALA A 1 181 ? -0.393 0.238 -7.840 1.00 96.56 181 ALA A N 1
ATOM 1404 C CA . ALA A 1 181 ? 0.256 1.518 -8.116 1.00 96.56 181 ALA A CA 1
ATOM 1405 C C . ALA A 1 181 ? 1.578 1.372 -8.883 1.00 96.56 181 ALA A C 1
ATOM 1407 O O . ALA A 1 181 ? 1.879 2.212 -9.728 1.00 96.56 181 ALA A O 1
ATOM 1408 N N . LEU A 1 182 ? 2.323 0.278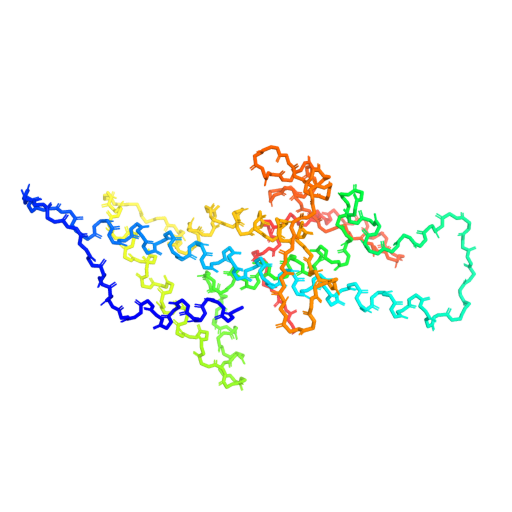 -8.672 1.00 96.62 182 LEU A N 1
ATOM 1409 C CA . LEU A 1 182 ? 3.574 0.000 -9.395 1.00 96.62 182 LEU A CA 1
ATOM 1410 C C . LEU A 1 182 ? 3.364 -0.184 -10.898 1.00 96.62 182 LEU A C 1
ATOM 1412 O O . LEU A 1 182 ? 4.299 -0.026 -11.673 1.00 96.62 182 LEU A O 1
ATOM 1416 N N . THR A 1 183 ? 2.136 -0.491 -11.319 1.00 95.69 183 THR A N 1
ATOM 1417 C CA . THR A 1 183 ? 1.784 -0.631 -12.736 1.00 95.69 183 THR A CA 1
ATOM 1418 C C . THR A 1 183 ? 1.582 0.711 -13.435 1.00 95.69 183 THR A C 1
ATOM 1420 O O . THR A 1 183 ? 1.355 0.723 -14.639 1.00 95.69 183 THR A O 1
ATOM 1423 N N . TYR A 1 184 ? 1.639 1.836 -12.717 1.00 93.38 184 TYR A N 1
ATOM 1424 C CA . TYR A 1 184 ? 1.497 3.171 -13.291 1.00 93.38 184 TYR A CA 1
ATOM 1425 C C . TYR A 1 184 ? 2.850 3.858 -13.441 1.00 93.38 184 TYR A C 1
ATOM 1427 O O . TYR A 1 184 ? 3.771 3.662 -12.649 1.00 93.38 184 TYR A O 1
ATOM 1435 N N . LYS A 1 185 ? 2.950 4.720 -14.450 1.00 88.12 185 LYS A N 1
ATOM 1436 C CA . LYS A 1 185 ? 4.103 5.588 -14.687 1.00 88.12 185 LYS A CA 1
ATOM 1437 C C . LYS A 1 185 ? 3.653 6.976 -15.115 1.00 88.12 185 LYS A C 1
ATOM 1439 O O . LYS A 1 185 ? 2.603 7.126 -15.740 1.00 88.12 185 LYS A O 1
ATOM 1444 N N . ASP A 1 186 ? 4.468 7.974 -14.799 1.00 82.38 186 ASP A N 1
ATOM 1445 C CA . ASP A 1 186 ? 4.291 9.318 -15.336 1.00 82.38 186 ASP A CA 1
ATOM 1446 C C . ASP A 1 186 ? 4.569 9.327 -16.840 1.00 82.38 186 ASP A C 1
ATOM 1448 O O . ASP A 1 186 ? 5.558 8.766 -17.322 1.00 82.38 186 ASP A O 1
ATOM 1452 N N . ASN A 1 187 ? 3.716 10.018 -17.589 1.00 70.12 187 ASN A N 1
ATOM 1453 C CA . ASN A 1 187 ? 3.969 10.330 -18.986 1.00 70.12 187 ASN A CA 1
ATOM 1454 C C . ASN A 1 187 ? 4.917 11.526 -19.065 1.00 70.12 187 ASN A C 1
ATOM 1456 O O . ASN A 1 187 ? 4.491 12.680 -19.111 1.00 70.12 187 ASN A O 1
ATOM 1460 N N . THR A 1 188 ? 6.216 11.261 -19.134 1.00 59.84 188 THR A N 1
ATOM 1461 C CA . THR A 1 188 ? 7.223 12.296 -19.416 1.00 59.84 188 THR A CA 1
ATOM 1462 C C . THR A 1 188 ? 7.210 12.773 -20.875 1.00 59.84 188 THR A C 1
ATOM 1464 O O . THR A 1 188 ? 7.917 13.718 -21.210 1.00 59.84 188 THR A O 1
ATOM 1467 N N . SER A 1 189 ? 6.396 12.157 -21.741 1.00 55.88 189 SER A N 1
ATOM 1468 C CA . SER A 1 189 ? 6.254 12.485 -23.167 1.00 55.88 189 SER A CA 1
ATOM 1469 C C . SER A 1 189 ? 5.104 13.450 -23.502 1.00 55.88 189 SER A C 1
ATOM 1471 O O . SER A 1 189 ? 4.914 13.773 -24.674 1.00 55.88 189 SER A O 1
ATOM 1473 N N . GLY A 1 190 ? 4.330 13.911 -22.512 1.00 54.34 190 GLY A N 1
ATOM 1474 C CA . GLY A 1 190 ? 3.261 14.900 -22.710 1.00 54.34 190 GLY A CA 1
ATOM 1475 C C . GLY A 1 190 ? 3.773 16.345 -22.801 1.00 54.34 190 GLY A C 1
ATOM 1476 O O . GLY A 1 190 ? 4.875 16.651 -22.348 1.00 54.34 190 GLY A O 1
ATOM 1477 N N . GLU A 1 191 ? 2.962 17.252 -23.364 1.00 55.72 191 GLU A N 1
ATOM 1478 C CA . GLU A 1 191 ? 3.224 18.701 -23.334 1.00 55.72 191 GLU A CA 1
ATOM 1479 C C . GLU A 1 191 ? 3.607 19.165 -21.917 1.00 55.72 191 GLU A C 1
ATOM 1481 O O . GLU A 1 191 ? 2.950 18.815 -20.929 1.00 55.72 191 GLU A O 1
ATOM 1486 N N . LYS A 1 192 ? 4.673 19.976 -21.819 1.00 50.91 192 LYS A N 1
ATOM 1487 C CA . LYS A 1 192 ? 5.132 20.574 -20.557 1.00 50.91 192 LYS A CA 1
ATOM 1488 C C . LYS A 1 192 ? 3.948 21.245 -19.849 1.00 50.91 192 LYS A C 1
ATOM 1490 O O . LYS A 1 192 ? 3.436 22.248 -20.330 1.00 50.91 192 LYS A O 1
ATOM 1495 N N . GLY A 1 193 ? 3.547 20.701 -18.698 1.00 56.91 193 GLY A N 1
ATOM 1496 C CA . GLY A 1 193 ? 2.489 21.266 -17.851 1.00 56.91 193 GLY A CA 1
ATOM 1497 C C . GLY A 1 193 ? 1.257 20.383 -17.640 1.00 56.91 193 GLY A C 1
ATOM 1498 O O . GLY A 1 193 ? 0.429 20.732 -16.803 1.00 56.91 193 GLY A O 1
ATOM 1499 N N . LYS A 1 194 ? 1.133 19.229 -18.316 1.00 59.44 194 LYS A N 1
ATOM 1500 C CA . LYS A 1 194 ? 0.022 18.285 -18.088 1.00 59.44 194 LYS A CA 1
ATOM 1501 C C . LYS A 1 194 ? 0.535 16.941 -17.567 1.00 59.44 194 LYS A C 1
ATOM 1503 O O . LYS A 1 194 ? 0.702 15.987 -18.324 1.00 59.44 194 LYS A O 1
ATOM 1508 N N . ALA A 1 195 ? 0.801 16.878 -16.260 1.00 63.38 195 ALA A N 1
ATOM 1509 C CA . ALA A 1 195 ? 1.118 15.620 -15.591 1.00 63.38 195 ALA A CA 1
ATOM 1510 C C . ALA A 1 195 ? -0.037 14.633 -15.815 1.00 63.38 195 ALA A C 1
ATOM 1512 O O . ALA A 1 195 ? -1.187 14.910 -15.474 1.00 63.38 195 ALA A O 1
ATOM 1513 N N . SER A 1 196 ? 0.261 13.507 -16.452 1.00 76.25 196 SER A N 1
ATOM 1514 C CA . SER A 1 196 ? -0.689 12.420 -16.652 1.00 76.25 196 SER A CA 1
ATOM 1515 C C . SER A 1 196 ? 0.016 11.110 -16.358 1.00 76.25 196 SER A C 1
ATOM 1517 O O . SER A 1 196 ? 1.177 10.936 -16.720 1.00 76.25 196 SER A O 1
ATOM 1519 N N . ILE A 1 197 ? -0.691 10.202 -15.695 1.00 85.38 197 ILE A N 1
ATOM 1520 C CA . ILE A 1 197 ? -0.214 8.849 -15.427 1.00 85.38 197 ILE A CA 1
ATOM 1521 C C . ILE A 1 197 ? -0.822 7.893 -16.453 1.00 85.38 197 ILE A C 1
ATOM 1523 O O . ILE A 1 197 ? -1.991 8.029 -16.820 1.00 85.38 197 ILE A O 1
ATOM 1527 N N . THR A 1 198 ? -0.049 6.915 -16.913 1.00 89.94 198 THR A N 1
ATOM 1528 C CA . THR A 1 198 ? -0.554 5.782 -17.701 1.00 89.94 198 THR A CA 1
ATOM 1529 C C . THR A 1 198 ? -0.257 4.472 -17.002 1.00 89.94 198 THR A C 1
ATOM 1531 O O . THR A 1 198 ? 0.742 4.339 -16.298 1.00 89.94 198 THR A O 1
ATOM 1534 N N . GLN A 1 199 ? -1.144 3.498 -17.197 1.00 93.06 199 GLN A N 1
ATOM 1535 C CA . GLN A 1 199 ? -0.906 2.134 -16.753 1.00 93.06 199 GLN A CA 1
ATOM 1536 C C . GLN A 1 199 ? -0.073 1.394 -17.802 1.00 93.06 199 GLN A C 1
ATOM 1538 O O . GLN A 1 199 ? -0.434 1.342 -18.977 1.00 93.06 199 GLN A O 1
ATOM 1543 N N . ASP A 1 200 ? 1.019 0.787 -17.363 1.00 93.31 200 ASP A N 1
ATOM 1544 C CA . ASP A 1 200 ? 1.819 -0.133 -18.148 1.00 93.31 200 ASP A CA 1
ATOM 1545 C C . ASP A 1 200 ? 1.156 -1.518 -18.153 1.00 93.31 200 ASP A C 1
ATOM 1547 O O . ASP A 1 200 ? 1.122 -2.233 -17.148 1.00 93.31 200 ASP A O 1
ATOM 1551 N N . THR A 1 201 ? 0.573 -1.892 -19.292 1.00 94.50 201 THR A N 1
ATOM 1552 C CA . THR A 1 201 ? -0.175 -3.148 -19.436 1.00 94.50 201 THR A CA 1
ATOM 1553 C C . THR A 1 201 ? 0.717 -4.381 -19.345 1.00 94.50 201 THR A C 1
ATOM 1555 O O . THR A 1 201 ? 0.259 -5.423 -18.868 1.00 94.50 201 THR A O 1
ATOM 1558 N N . ASN A 1 202 ? 1.979 -4.275 -19.769 1.00 94.25 202 ASN A N 1
ATOM 1559 C CA . ASN A 1 202 ? 2.934 -5.377 -19.695 1.00 94.25 202 ASN A CA 1
ATOM 1560 C C . ASN A 1 202 ? 3.327 -5.615 -18.241 1.00 94.25 202 ASN A C 1
ATOM 1562 O O . ASN A 1 202 ? 3.228 -6.741 -17.758 1.00 94.25 202 ASN A O 1
ATOM 1566 N N . LEU A 1 203 ? 3.660 -4.544 -17.517 1.00 94.38 203 LEU A N 1
ATOM 1567 C CA . LEU A 1 203 ? 3.996 -4.634 -16.102 1.00 94.38 203 LEU A CA 1
ATOM 1568 C C . LEU A 1 203 ? 2.807 -5.102 -15.256 1.00 94.38 203 LEU A C 1
ATOM 1570 O O . LEU A 1 203 ? 2.958 -5.966 -14.391 1.00 94.38 203 LEU A O 1
ATOM 1574 N N . LYS A 1 204 ? 1.600 -4.599 -15.544 1.00 95.81 204 LYS A N 1
ATOM 1575 C CA . LYS A 1 204 ? 0.370 -5.111 -14.928 1.00 95.81 204 LYS A CA 1
ATOM 1576 C C . LYS A 1 204 ? 0.245 -6.616 -15.128 1.00 95.81 204 LYS A C 1
ATOM 1578 O O . LYS A 1 204 ? 0.001 -7.332 -14.165 1.00 95.81 204 LYS A O 1
ATOM 1583 N N . SER A 1 205 ? 0.459 -7.089 -16.352 1.00 95.56 205 SER A N 1
ATOM 1584 C CA . SER A 1 205 ? 0.390 -8.513 -16.679 1.00 95.56 205 SER A CA 1
ATOM 1585 C C . SER A 1 205 ? 1.523 -9.321 -16.042 1.00 95.56 205 SER A C 1
ATOM 1587 O O . SER A 1 205 ? 1.332 -10.503 -15.769 1.00 95.56 205 SER A O 1
ATOM 1589 N N . ALA A 1 206 ? 2.689 -8.729 -15.787 1.00 95.62 206 ALA A N 1
ATOM 1590 C CA . ALA A 1 206 ? 3.797 -9.394 -15.105 1.00 95.62 206 ALA A CA 1
ATOM 1591 C C . ALA A 1 206 ? 3.537 -9.549 -13.595 1.00 95.62 206 ALA A C 1
ATOM 1593 O O . ALA A 1 206 ? 3.814 -10.606 -13.025 1.00 95.62 206 ALA A O 1
ATOM 1594 N N . LEU A 1 207 ? 2.970 -8.523 -12.951 1.00 96.00 207 LEU A N 1
ATOM 1595 C CA . LEU A 1 207 ? 2.744 -8.499 -11.502 1.00 96.00 207 LEU A CA 1
ATOM 1596 C C . LEU A 1 207 ? 1.412 -9.119 -11.073 1.00 96.00 207 LEU A C 1
ATOM 1598 O O . LEU A 1 207 ? 1.347 -9.735 -10.008 1.00 96.00 207 LEU A O 1
ATOM 1602 N N . LEU A 1 208 ? 0.348 -8.945 -11.859 1.00 96.62 208 LEU A N 1
ATOM 1603 C CA . LEU A 1 208 ? -1.030 -9.188 -11.435 1.00 96.62 208 LEU A CA 1
ATOM 1604 C C . LEU A 1 208 ? -1.777 -10.162 -12.351 1.00 96.62 208 LEU A C 1
ATOM 1606 O O . LEU A 1 208 ? -1.564 -10.195 -13.562 1.00 96.62 208 LEU A O 1
ATOM 1610 N N . ASP A 1 209 ? -2.655 -10.966 -11.754 1.00 94.50 209 ASP A N 1
ATOM 1611 C CA . ASP A 1 209 ? -3.602 -11.838 -12.447 1.00 94.50 209 ASP A CA 1
ATOM 1612 C C . ASP A 1 209 ? -4.834 -11.060 -12.947 1.00 94.50 209 ASP A C 1
ATOM 1614 O O . ASP A 1 209 ? -4.997 -9.864 -12.686 1.00 94.50 209 ASP A O 1
ATOM 1618 N N . ASP A 1 210 ? -5.750 -11.755 -13.621 1.00 91.62 210 ASP A N 1
ATOM 1619 C CA . ASP A 1 210 ? -6.972 -11.157 -14.178 1.00 91.62 210 ASP A CA 1
ATOM 1620 C C . ASP A 1 210 ? -7.928 -10.598 -13.103 1.00 91.62 210 ASP A C 1
ATOM 1622 O O . ASP A 1 210 ? -8.835 -9.819 -13.398 1.00 91.62 210 ASP A O 1
ATOM 1626 N N . LYS A 1 211 ? -7.726 -10.959 -11.829 1.00 91.00 211 LYS A N 1
ATOM 1627 C CA . LYS A 1 211 ? -8.465 -10.448 -10.661 1.00 91.00 211 LYS A CA 1
ATOM 1628 C C . LYS A 1 211 ? -7.692 -9.335 -9.939 1.00 91.00 211 LYS A C 1
ATOM 1630 O O . LYS A 1 211 ? -8.082 -8.914 -8.838 1.00 91.00 211 LYS A O 1
ATOM 1635 N N . ASN A 1 212 ? -6.622 -8.824 -10.549 1.00 90.75 212 ASN A N 1
ATOM 1636 C CA . ASN A 1 212 ? -5.680 -7.861 -9.985 1.00 90.75 212 ASN A CA 1
ATOM 1637 C C . ASN A 1 212 ? -5.018 -8.355 -8.681 1.00 90.75 212 ASN A C 1
ATOM 1639 O O . ASN A 1 212 ? -4.720 -7.549 -7.800 1.00 90.75 212 ASN A O 1
ATOM 1643 N N . LYS A 1 213 ? -4.853 -9.667 -8.489 1.00 92.19 213 LYS A N 1
ATOM 1644 C CA . LYS A 1 213 ? -4.085 -10.236 -7.372 1.00 92.19 213 LYS A CA 1
ATOM 1645 C C . LYS A 1 213 ? -2.636 -10.479 -7.799 1.00 92.19 213 LYS A C 1
ATOM 1647 O O . LYS A 1 213 ? -2.415 -10.783 -8.967 1.00 92.19 213 LYS A O 1
ATOM 1652 N N . PRO A 1 214 ? -1.654 -10.387 -6.887 1.00 94.75 214 PRO A N 1
ATOM 1653 C CA . PRO A 1 214 ? -0.267 -10.697 -7.219 1.00 94.75 214 PRO A CA 1
ATOM 1654 C C . PRO A 1 214 ? -0.116 -12.122 -7.769 1.00 94.75 214 PRO A C 1
ATOM 1656 O O . PRO A 1 214 ? -0.552 -13.077 -7.125 1.00 94.75 214 PRO A O 1
ATOM 1659 N N . LYS A 1 215 ? 0.500 -12.265 -8.951 1.00 94.44 215 LYS A N 1
ATOM 1660 C CA . LYS A 1 215 ? 0.722 -13.568 -9.606 1.00 94.44 215 LYS A CA 1
ATOM 1661 C C . LYS A 1 215 ? 1.679 -14.447 -8.818 1.00 94.44 215 LYS A C 1
ATOM 1663 O O . LYS A 1 215 ? 1.432 -15.638 -8.651 1.00 94.44 215 LYS A O 1
ATOM 1668 N N . LYS A 1 216 ? 2.788 -13.860 -8.364 1.00 93.94 216 LYS A N 1
ATOM 1669 C CA . LYS A 1 216 ? 3.799 -14.578 -7.591 1.00 93.94 216 LYS A CA 1
ATOM 1670 C C . LYS A 1 216 ? 3.305 -14.715 -6.142 1.00 93.94 216 LYS A C 1
ATOM 1672 O O . LYS A 1 216 ? 3.020 -13.684 -5.526 1.00 93.94 216 LYS A O 1
ATOM 1677 N N . PRO A 1 217 ? 3.221 -15.942 -5.587 1.00 92.25 217 PRO A N 1
ATOM 1678 C CA . PRO A 1 217 ? 2.788 -16.177 -4.205 1.00 92.25 217 PRO A CA 1
ATOM 1679 C C . PRO A 1 217 ? 3.581 -15.345 -3.189 1.00 92.25 217 PRO A C 1
ATOM 1681 O O . PRO A 1 217 ? 3.006 -14.723 -2.301 1.00 92.25 217 PRO A O 1
ATOM 1684 N N . GLN A 1 218 ? 4.881 -15.158 -3.447 1.00 94.00 218 GLN A N 1
ATOM 1685 C CA . GLN A 1 218 ? 5.774 -14.327 -2.637 1.00 94.00 218 GLN A CA 1
ATOM 1686 C C . GLN A 1 218 ? 5.360 -12.854 -2.501 1.00 94.00 218 GLN A C 1
ATOM 1688 O O . GLN A 1 218 ? 5.947 -12.170 -1.683 1.00 94.00 218 GLN A O 1
ATOM 1693 N N . TYR A 1 219 ? 4.395 -12.340 -3.273 1.00 96.06 219 TYR A N 1
ATOM 1694 C CA . TYR A 1 219 ? 3.870 -10.973 -3.132 1.00 96.06 219 TYR A CA 1
ATOM 1695 C C . TYR A 1 219 ? 2.421 -10.931 -2.630 1.00 96.06 219 TYR A C 1
ATOM 1697 O O . TYR A 1 219 ? 1.826 -9.855 -2.524 1.00 96.06 219 TYR A O 1
ATOM 1705 N N . GLN A 1 220 ? 1.823 -12.081 -2.314 1.00 95.94 220 GLN A N 1
ATOM 1706 C CA . GLN A 1 220 ? 0.483 -12.145 -1.742 1.00 95.94 220 GLN A CA 1
ATOM 1707 C C . GLN A 1 220 ? 0.503 -11.718 -0.271 1.00 95.94 220 GLN A C 1
ATOM 1709 O O . GLN A 1 220 ? 1.424 -12.041 0.470 1.00 95.94 220 GLN A O 1
ATOM 1714 N N . TYR A 1 221 ? -0.540 -11.004 0.161 1.00 95.94 221 TYR A N 1
ATOM 1715 C CA . TYR A 1 221 ? -0.596 -10.329 1.465 1.00 95.94 221 TYR A CA 1
ATOM 1716 C C . TYR A 1 221 ? -0.258 -11.229 2.668 1.00 95.94 221 TYR A C 1
ATOM 1718 O O . TYR A 1 221 ? 0.436 -10.803 3.587 1.00 95.94 221 TYR A O 1
ATOM 1726 N N . THR A 1 222 ? -0.732 -12.476 2.663 1.00 94.19 222 THR A N 1
ATOM 1727 C CA . THR A 1 222 ? -0.534 -13.443 3.755 1.00 94.19 222 THR A CA 1
ATOM 1728 C C . THR A 1 222 ? 0.782 -14.212 3.673 1.00 94.19 222 THR A C 1
ATOM 1730 O O . THR A 1 222 ? 1.161 -14.859 4.645 1.00 94.19 222 THR A O 1
ATOM 1733 N N . GLU A 1 223 ? 1.469 -14.167 2.533 1.00 94.31 223 GLU A N 1
ATOM 1734 C CA . GLU A 1 223 ? 2.630 -15.017 2.242 1.00 94.31 223 GLU A CA 1
ATOM 1735 C C . GLU A 1 223 ? 3.934 -14.231 2.121 1.00 94.31 223 GLU A C 1
ATOM 1737 O O . GLU A 1 223 ? 4.994 -14.764 2.448 1.00 94.31 223 GLU A O 1
ATOM 1742 N N . VAL A 1 224 ? 3.859 -12.973 1.675 1.00 94.75 224 VAL A N 1
ATOM 1743 C CA . VAL A 1 224 ? 5.021 -12.114 1.438 1.00 94.75 224 VAL A CA 1
ATOM 1744 C C . VAL A 1 224 ? 5.831 -11.913 2.715 1.00 94.75 224 VAL A C 1
ATOM 1746 O O . VAL A 1 224 ? 5.289 -11.653 3.794 1.00 94.75 224 VAL A O 1
ATOM 1749 N N . LYS A 1 225 ? 7.149 -12.043 2.570 1.00 93.56 225 LYS A N 1
ATOM 1750 C CA . LYS A 1 225 ? 8.178 -11.932 3.609 1.00 93.56 225 LYS A CA 1
ATOM 1751 C C . LYS A 1 225 ? 9.329 -11.092 3.060 1.00 93.56 225 LYS A C 1
ATOM 1753 O O . LYS A 1 225 ? 9.492 -10.999 1.846 1.00 93.56 225 LYS A O 1
ATOM 1758 N N . LEU A 1 226 ? 10.122 -10.497 3.945 1.00 87.75 226 LEU A N 1
ATOM 1759 C CA . LEU A 1 226 ? 11.365 -9.833 3.554 1.00 87.75 226 LEU A CA 1
ATOM 1760 C C . LEU A 1 226 ? 12.504 -10.839 3.613 1.00 87.75 226 LEU A C 1
ATOM 1762 O O . LEU A 1 226 ? 12.813 -11.314 4.698 1.00 87.75 226 LEU A O 1
ATOM 1766 N N . GLU A 1 227 ? 13.149 -11.154 2.495 1.00 77.75 227 GLU A N 1
ATOM 1767 C CA . GLU A 1 227 ? 14.359 -11.973 2.575 1.00 77.75 227 GLU A CA 1
ATOM 1768 C C . GLU A 1 227 ? 15.438 -11.228 3.377 1.00 77.75 227 GLU A C 1
ATOM 1770 O O . GLU A 1 227 ? 15.727 -10.050 3.138 1.00 77.75 227 GLU A O 1
ATOM 1775 N N . GLU A 1 228 ? 16.008 -11.896 4.381 1.00 61.53 228 GLU A N 1
ATOM 1776 C CA . GLU A 1 228 ? 17.163 -11.369 5.097 1.00 61.53 228 GLU A CA 1
ATOM 1777 C C . GLU A 1 228 ? 18.416 -11.663 4.279 1.00 61.53 228 GLU A C 1
ATOM 1779 O O . GLU A 1 228 ? 18.950 -12.771 4.293 1.00 61.53 228 GLU A O 1
ATOM 1784 N N . THR A 1 229 ? 18.914 -10.660 3.563 1.00 46.06 229 THR A N 1
ATOM 1785 C CA . THR A 1 229 ? 20.276 -10.691 3.032 1.00 46.06 229 THR A CA 1
ATOM 1786 C C . THR A 1 229 ? 21.232 -10.383 4.182 1.00 46.06 229 THR A C 1
ATOM 1788 O O . THR A 1 229 ? 21.621 -9.241 4.410 1.00 46.06 229 THR A O 1
ATOM 1791 N N . THR A 1 230 ? 21.576 -11.400 4.972 1.00 42.56 230 THR A N 1
ATOM 1792 C CA . THR A 1 230 ? 22.694 -11.297 5.912 1.00 42.56 230 THR A CA 1
ATOM 1793 C C . THR A 1 230 ? 23.985 -11.363 5.104 1.00 42.56 230 THR A C 1
ATOM 1795 O O . THR A 1 230 ? 24.420 -12.442 4.696 1.00 42.56 230 THR A O 1
ATOM 1798 N N . ASP A 1 231 ? 24.623 -10.213 4.886 1.00 42.31 231 ASP A N 1
ATOM 1799 C CA . ASP A 1 231 ? 26.051 -10.176 4.577 1.00 42.31 231 ASP A CA 1
ATOM 1800 C C . ASP A 1 231 ? 26.805 -10.734 5.797 1.00 42.31 231 ASP A C 1
ATOM 1802 O O . ASP A 1 231 ? 27.140 -10.032 6.746 1.00 42.31 231 ASP A O 1
ATOM 1806 N N . GLY A 1 232 ? 27.018 -12.051 5.796 1.00 43.22 232 GLY A N 1
ATOM 1807 C CA . GLY A 1 232 ? 28.083 -12.676 6.570 1.00 43.22 232 GLY A CA 1
ATOM 1808 C C . GLY A 1 232 ? 27.812 -13.036 8.031 1.00 43.22 232 GLY A C 1
ATOM 1809 O O . GLY A 1 232 ? 28.763 -13.019 8.797 1.00 43.22 232 GLY A O 1
ATOM 1810 N N . GLN A 1 233 ? 26.610 -13.458 8.441 1.00 36.56 233 GLN A N 1
ATOM 1811 C CA . GLN A 1 233 ? 26.507 -14.393 9.576 1.00 36.56 233 GLN A CA 1
ATOM 1812 C C . GLN A 1 233 ? 25.171 -15.142 9.575 1.00 36.56 233 GLN A C 1
ATOM 1814 O O . GLN A 1 233 ? 24.144 -14.612 9.982 1.00 36.56 233 GLN A O 1
ATOM 1819 N N . LYS A 1 234 ? 25.184 -16.413 9.154 1.00 40.34 234 LYS A N 1
ATOM 1820 C CA . LYS A 1 234 ? 24.100 -17.344 9.489 1.00 40.34 234 LYS A CA 1
ATOM 1821 C C . LYS A 1 234 ? 24.223 -17.671 10.973 1.00 40.34 234 LYS A C 1
ATOM 1823 O O . LYS A 1 234 ? 24.999 -18.550 11.347 1.00 40.34 234 LYS A O 1
ATOM 1828 N N . THR A 1 235 ? 23.497 -16.963 11.827 1.00 37.50 235 THR A N 1
ATOM 1829 C CA . THR A 1 235 ? 23.185 -17.501 13.151 1.00 37.50 235 THR A CA 1
ATOM 1830 C C . THR A 1 235 ? 22.136 -18.587 12.947 1.00 37.50 235 THR A C 1
ATOM 1832 O O . THR A 1 235 ? 21.078 -18.330 12.386 1.00 37.50 235 THR A O 1
ATOM 1835 N N . ASN A 1 236 ? 22.467 -19.814 13.349 1.00 40.03 236 ASN A N 1
ATOM 1836 C CA . ASN A 1 236 ? 21.621 -21.014 13.310 1.00 40.03 236 ASN A CA 1
ATOM 1837 C C . ASN A 1 236 ? 20.432 -20.950 14.292 1.00 40.03 236 ASN A C 1
ATOM 1839 O O . ASN A 1 236 ? 20.045 -21.971 14.855 1.00 40.03 236 ASN A O 1
ATOM 1843 N N . ASP A 1 237 ? 19.854 -19.773 14.500 1.00 42.00 237 ASP A N 1
ATOM 1844 C CA . ASP A 1 237 ? 18.602 -19.649 15.226 1.00 42.00 237 ASP A CA 1
ATOM 1845 C C . ASP A 1 237 ? 17.474 -19.605 14.203 1.00 42.00 237 ASP A C 1
ATOM 1847 O O . ASP A 1 237 ? 17.546 -18.899 13.199 1.00 42.00 237 ASP A O 1
ATOM 1851 N N . ASP A 1 238 ? 16.453 -20.412 14.462 1.00 44.78 238 ASP A N 1
ATOM 1852 C CA . ASP A 1 238 ? 15.215 -20.604 13.708 1.00 44.78 238 ASP A CA 1
ATOM 1853 C C . ASP A 1 238 ? 14.354 -19.319 13.719 1.00 44.78 238 ASP A C 1
ATOM 1855 O O . ASP A 1 238 ? 13.202 -19.301 14.154 1.00 44.78 238 ASP A O 1
ATOM 1859 N N . ILE A 1 239 ? 14.942 -18.186 13.317 1.00 55.81 239 ILE A N 1
ATOM 1860 C CA . ILE A 1 239 ? 14.264 -16.903 13.179 1.00 55.81 239 ILE A CA 1
ATOM 1861 C C . ILE A 1 239 ? 13.440 -17.012 11.906 1.00 55.81 239 ILE A C 1
ATOM 1863 O O . ILE A 1 239 ? 13.872 -16.674 10.805 1.00 55.81 239 ILE A O 1
ATOM 1867 N N . THR A 1 240 ? 12.224 -17.528 12.051 1.00 67.69 240 THR A N 1
ATOM 1868 C CA . THR A 1 240 ? 11.241 -17.488 10.980 1.00 67.69 240 THR A CA 1
ATOM 1869 C C . THR A 1 240 ? 11.019 -16.028 10.600 1.00 67.69 240 THR A C 1
ATOM 1871 O O . THR A 1 240 ? 10.425 -15.269 11.371 1.00 67.69 240 THR A O 1
ATOM 1874 N N . THR A 1 241 ? 11.489 -15.627 9.421 1.00 79.56 241 THR A N 1
ATOM 1875 C CA . THR A 1 241 ? 11.215 -14.305 8.861 1.00 79.56 241 THR A CA 1
ATOM 1876 C C . THR A 1 241 ? 9.706 -14.036 8.906 1.00 79.56 241 THR A C 1
ATOM 1878 O O . THR A 1 241 ? 8.933 -14.832 8.349 1.00 79.56 241 THR A O 1
ATOM 1881 N N . PRO A 1 242 ? 9.256 -12.945 9.556 1.00 88.19 242 PRO A N 1
ATOM 1882 C CA . PRO A 1 242 ? 7.837 -12.667 9.690 1.00 88.19 242 PRO A CA 1
ATOM 1883 C C . PRO A 1 242 ? 7.212 -12.402 8.318 1.00 88.19 242 PRO A C 1
ATOM 1885 O O . PRO A 1 242 ? 7.774 -11.707 7.470 1.00 88.19 242 PRO A O 1
ATOM 1888 N N . THR A 1 243 ? 6.008 -12.932 8.113 1.00 92.38 243 THR A N 1
ATOM 1889 C CA . THR A 1 243 ? 5.142 -12.499 7.006 1.00 92.38 243 THR A CA 1
ATOM 1890 C C . THR A 1 243 ? 4.744 -11.041 7.195 1.00 92.38 243 THR A C 1
ATOM 1892 O O . THR A 1 243 ? 4.743 -10.539 8.318 1.00 92.38 243 THR A O 1
ATOM 1895 N N . LEU A 1 244 ? 4.308 -10.369 6.133 1.00 92.31 244 LEU A N 1
ATOM 1896 C CA . LEU A 1 244 ? 3.793 -9.000 6.205 1.00 92.31 244 LEU A CA 1
ATOM 1897 C C . LEU A 1 244 ? 2.719 -8.829 7.282 1.00 92.31 244 LEU A C 1
ATOM 1899 O O . LEU A 1 244 ? 2.770 -7.880 8.056 1.00 92.31 244 LEU A O 1
ATOM 1903 N N . THR A 1 245 ? 1.784 -9.776 7.390 1.00 91.81 245 THR A N 1
ATOM 1904 C CA . THR A 1 245 ? 0.707 -9.724 8.397 1.00 91.81 245 THR A CA 1
ATOM 1905 C C . THR A 1 245 ? 1.209 -9.783 9.841 1.00 91.81 245 THR A C 1
ATOM 1907 O O . THR A 1 245 ? 0.544 -9.264 10.741 1.00 91.81 245 THR A O 1
ATOM 1910 N N . GLN A 1 246 ? 2.367 -10.409 10.068 1.00 90.56 246 GLN A N 1
ATOM 1911 C CA . GLN A 1 246 ? 3.047 -10.443 11.361 1.00 90.56 246 GLN A CA 1
ATOM 1912 C C . GLN A 1 246 ? 3.915 -9.199 11.539 1.00 90.56 246 GLN A C 1
ATOM 1914 O O . GLN A 1 246 ? 3.858 -8.576 12.594 1.00 90.56 246 GLN A O 1
ATOM 1919 N N . PHE A 1 247 ? 4.653 -8.808 10.498 1.00 90.50 247 PHE A N 1
ATOM 1920 C CA . PHE A 1 247 ? 5.551 -7.659 10.490 1.00 90.50 247 PHE A CA 1
ATOM 1921 C C . PHE A 1 247 ? 4.831 -6.379 10.911 1.00 90.50 247 PHE A C 1
ATOM 1923 O O . PHE A 1 247 ? 5.257 -5.725 11.853 1.00 90.50 247 PHE A O 1
ATOM 1930 N N . VAL A 1 248 ? 3.676 -6.080 10.307 1.00 88.19 248 VAL A N 1
ATOM 1931 C CA . VAL A 1 248 ? 2.908 -4.860 10.623 1.00 88.19 248 VAL A CA 1
ATOM 1932 C C . VAL A 1 248 ? 2.368 -4.825 12.062 1.00 88.19 248 VAL A C 1
ATOM 1934 O O . VAL A 1 248 ? 1.864 -3.801 12.510 1.00 88.19 248 VAL A O 1
ATOM 1937 N N . LYS A 1 249 ? 2.398 -5.946 12.794 1.00 86.56 249 LYS A N 1
ATOM 1938 C CA . LYS A 1 249 ? 1.980 -6.011 14.205 1.00 86.56 249 LYS A CA 1
ATOM 1939 C C . LYS A 1 249 ? 3.133 -5.749 15.175 1.00 86.56 249 LYS A C 1
ATOM 1941 O O . LYS A 1 249 ? 2.868 -5.562 16.363 1.00 86.56 249 LYS A O 1
ATOM 1946 N N . ILE A 1 250 ? 4.376 -5.790 14.701 1.00 82.38 250 ILE A N 1
ATOM 1947 C CA . ILE A 1 250 ? 5.572 -5.571 15.511 1.00 82.38 250 ILE A CA 1
ATOM 1948 C C . ILE A 1 250 ? 5.776 -4.056 15.632 1.00 82.38 250 ILE A C 1
ATOM 1950 O O . ILE A 1 250 ? 5.855 -3.393 14.601 1.00 82.38 250 ILE A O 1
ATOM 1954 N N . PRO A 1 251 ? 5.863 -3.494 16.854 1.00 68.25 251 PRO A N 1
ATOM 1955 C CA . PRO A 1 251 ? 6.192 -2.086 17.029 1.00 68.25 251 PRO A CA 1
ATOM 1956 C C . PRO A 1 251 ? 7.522 -1.767 16.344 1.00 68.25 251 PRO A C 1
ATOM 1958 O O . PRO A 1 251 ? 8.539 -2.404 16.628 1.00 68.25 251 PRO A O 1
ATOM 1961 N N . THR A 1 252 ? 7.520 -0.796 15.438 1.00 62.75 252 THR A N 1
ATOM 1962 C CA . THR A 1 252 ? 8.742 -0.335 14.782 1.00 62.75 252 THR A CA 1
ATOM 1963 C C . THR A 1 252 ? 9.452 0.648 15.707 1.00 62.75 252 THR A C 1
ATOM 1965 O O . THR A 1 252 ? 8.933 1.725 15.997 1.00 62.75 252 THR A O 1
ATOM 1968 N N . TYR A 1 253 ? 10.630 0.274 16.203 1.00 50.97 253 TYR A N 1
ATOM 1969 C CA . TYR A 1 253 ? 11.511 1.209 16.898 1.00 50.97 253 TYR A CA 1
ATOM 1970 C C . TYR A 1 253 ? 12.206 2.081 15.844 1.00 50.97 253 TYR A C 1
ATOM 1972 O O . TYR A 1 253 ? 12.883 1.543 14.966 1.00 50.97 253 TYR A O 1
ATOM 1980 N N . PHE A 1 254 ? 11.985 3.394 15.913 1.00 48.19 254 PHE A N 1
ATOM 1981 C CA . PHE A 1 254 ? 12.708 4.407 15.141 1.00 48.19 254 PHE A CA 1
ATOM 1982 C C . PHE A 1 254 ? 13.872 4.964 15.962 1.00 48.19 254 PHE A C 1
ATOM 1984 O O . PHE A 1 254 ? 13.691 5.120 17.193 1.00 48.19 254 PHE A O 1
#

Sequence (254 aa):
VGKLQEWADNSGNDTAVGGVTQPQPQGDAASTSSLTDATHLRDAFIQSAAVETFFLWDRYKKENTKTQSESPQAPQQPGSGSDDPQSKLEKGEIPDGFLRQMFYTLGDYRDLCVGVKDNDVIKALKASGDNNIETIKKAIDEILNKQSRNNQQSGQKSGTTPQQTWWETNGQHIWKGMIYALTYKDNTSGEKGKASITQDTNLKSALLDDKNKPKKPQYQYTEVKLEETTDGQKTNDDITTPTLTQFVKIPTYF

Foldseek 3Di:
DVLLLVVLVVVVDDDDDDDDDDDDDDDPPLQVVLVVLLVSNLVSLLVVLLVVLLVLVVVVQVVQVVVVVPDDDDDDDVPPDPQRQVNCLLLQHHDLVSVVVSLVSLLVSLCLQPNDPPNVVVVVVVVVVDCSSVSSSVSNCVSLVSNVVVPDDDDDPDPDDSSRVSCVVRSQVSLLSSLQSSQKDWDPPDDPPDTDIDGNPSSQVSQADPVSAGPDQCSGQQRPFRDDPPPDDDPVDPPDGDGSVVSSVDDDDD

Radius of gyration: 21.87 Å; chains: 1; bounding box: 78×42×48 Å

pLDDT: mean 75.5, std 20.47, range [30.31, 98.12]